Protein AF-G8GID2-F1 (afdb_monomer_lite)

Secondary structure (DSSP, 8-state):
-B---SS-EEEEEE-TTSSEEEEEETTSEEEEEE--SS-S---------------TT-PBPPSEEEE--SS-EEEEEESSSSEEEEEETTSEEEEEETTTTEEEEEEE-SS--SEEEE-TTT--EEEE-SSSEEEEE-TT--SS--EEEEEE--SS-EEEEEE-SS-TTEEEEEETTS-EEEEETT-TTS-SEEE---SS----------

Radius of gyration: 18.61 Å; chains: 1; bounding box: 48×51×48 Å

Foldseek 3Di:
DADDDPADWQEKEAAPVNQKIWTWGQSQKIFMFGSDPDPPDDDDDDDDDDPDDDDPPDHTYTPAIAHDGPGTWQEKYDLHPFWIWTFFQSQKIFIDGNVVSYTPDIDHHPGGFNYKEAANPPGKIWTFGQDQKIFIARRPDPPNCRTPDIAHDGPGGWREKYDANPDNQWIWTWFQSQWIFIDGNVDRDGGPDIDHDGPGGDNYDYHDDD

Organism: Aedes albopictus (NCBI:txid7160)

pLDDT: mean 84.37, std 16.24, range [30.69, 96.06]

InterPro domains:
  IPR001680 WD40 repeat [PF00400] (2-34)
  IPR001680 WD40 repeat [PF00400] (61-97)
  IPR001680 WD40 repeat [PF00400] (107-138)
  IPR001680 WD40 repeat [PF00400] (149-184)
  IPR001680 WD40 repeat [PS50082] (2-34)
  IPR001680 WD40 repeat [PS50082] (66-98)
  IPR001680 WD40 repeat [PS50082] (151-187)
  IPR001680 WD40 repeat [SM00320] (1-34)
  IPR001680 WD40 repeat [SM00320] (59-97)
  IPR001680 WD40 repeat [SM00320] (100-138)
  IPR001680 WD40 repeat [SM00320] (144-184)
  IPR015943 WD40/YVTN repeat-like-containing domain superfamily [G3DSA:2.130.10.10] (1-210)
  IPR019775 WD40 repeat, conserved site [PS00678] (84-98)
  IPR020472 PAC1/LIS1-like, WD-40 repeat [PR00320] (21-35)
  IPR020472 PAC1/LIS1-like, WD-40 repeat [PR00320] (84-98)
  IPR020472 PAC1/LIS1-like, WD-40 repeat [PR00320] (171-185)
  IPR036322 WD40-repeat-containing domain superfamily [SSF50978] (2-209)

Structure (mmCIF, N/CA/C/O backbone):
data_AF-G8GID2-F1
#
_entry.id   AF-G8GID2-F1
#
loop_
_atom_site.group_PDB
_atom_site.id
_atom_site.type_symbol
_atom_site.label_atom_id
_atom_site.label_alt_id
_atom_site.label_comp_id
_atom_site.label_asym_id
_atom_site.label_entity_id
_atom_site.label_seq_id
_atom_site.pdbx_PDB_ins_code
_atom_site.Cartn_x
_atom_site.Cartn_y
_atom_site.Cartn_z
_atom_site.occupancy
_atom_site.B_iso_or_equiv
_atom_site.auth_seq_id
_atom_site.auth_comp_id
_atom_site.auth_asym_id
_atom_site.auth_atom_id
_atom_site.pdbx_PDB_model_num
ATOM 1 N N . VAL A 1 1 ? -22.454 -13.512 3.428 1.00 62.28 1 VAL A N 1
ATOM 2 C CA . VAL A 1 1 ? -22.208 -12.214 2.746 1.00 62.28 1 VAL A CA 1
ATOM 3 C C . VAL A 1 1 ? -21.792 -11.200 3.798 1.00 62.28 1 VAL A C 1
ATOM 5 O O . VAL A 1 1 ? -22.500 -11.095 4.793 1.00 62.28 1 VAL A O 1
ATOM 8 N N . CYS A 1 2 ? -20.660 -10.513 3.637 1.00 73.31 2 CYS A N 1
ATOM 9 C CA . CYS A 1 2 ? -20.296 -9.395 4.514 1.00 73.31 2 CYS A CA 1
ATOM 10 C C . CYS A 1 2 ? -21.131 -8.183 4.094 1.00 73.31 2 CYS A C 1
ATOM 12 O O . CYS A 1 2 ? -20.949 -7.675 2.990 1.00 73.31 2 CYS A O 1
ATOM 14 N N . LYS A 1 3 ? -22.098 -7.777 4.920 1.00 77.62 3 LYS A N 1
ATOM 15 C CA . LYS A 1 3 ? -22.930 -6.596 4.653 1.00 77.62 3 LYS A CA 1
ATOM 16 C C . LYS A 1 3 ? -22.540 -5.518 5.653 1.00 77.62 3 LYS A C 1
ATOM 18 O O . LYS A 1 3 ? -22.515 -5.775 6.852 1.00 77.62 3 LYS A O 1
ATOM 23 N N . GLY A 1 4 ? -22.217 -4.326 5.162 1.00 80.44 4 GLY A N 1
ATOM 24 C CA . GLY A 1 4 ? -21.879 -3.214 6.048 1.00 80.44 4 GLY A CA 1
ATOM 25 C C . GLY A 1 4 ? -21.246 -2.005 5.377 1.00 80.44 4 GLY A C 1
ATOM 26 O O . GLY A 1 4 ? -21.268 -0.945 5.990 1.00 80.44 4 GLY A O 1
ATOM 27 N N . HIS A 1 5 ? -20.689 -2.139 4.171 1.00 87.50 5 HIS A N 1
ATOM 28 C CA . HIS A 1 5 ? -20.304 -0.980 3.366 1.00 87.50 5 HIS A CA 1
ATOM 29 C C . HIS A 1 5 ? -21.520 -0.384 2.658 1.00 87.50 5 HIS A C 1
ATOM 31 O O . HIS A 1 5 ? -22.385 -1.123 2.185 1.00 87.50 5 HIS A O 1
ATOM 37 N N . GLU A 1 6 ? -21.572 0.943 2.594 1.00 86.38 6 GLU A N 1
ATOM 38 C CA . GLU A 1 6 ? -22.658 1.688 1.937 1.00 86.38 6 GLU A CA 1
ATOM 39 C C . GLU A 1 6 ? -22.422 1.844 0.428 1.00 86.38 6 GLU A C 1
ATOM 41 O O . GLU A 1 6 ? -23.345 2.132 -0.333 1.00 86.38 6 GLU A O 1
ATOM 46 N N . ARG A 1 7 ? -21.176 1.637 -0.010 1.00 90.75 7 ARG A N 1
ATOM 47 C CA . ARG A 1 7 ? -20.731 1.723 -1.406 1.00 90.75 7 ARG A CA 1
ATOM 48 C C . ARG A 1 7 ? -19.893 0.501 -1.799 1.00 90.75 7 ARG A C 1
ATOM 50 O O . ARG A 1 7 ? -19.763 -0.453 -1.033 1.00 90.75 7 ARG A O 1
ATOM 57 N N . GLY A 1 8 ? -19.371 0.515 -3.027 1.00 88.50 8 GLY A N 1
ATOM 58 C CA . GLY A 1 8 ? -18.517 -0.545 -3.559 1.00 88.50 8 GLY A CA 1
ATOM 59 C C . GLY A 1 8 ? -17.235 -0.728 -2.744 1.00 88.50 8 GLY A C 1
ATOM 60 O O . GLY A 1 8 ? -16.581 0.246 -2.371 1.00 88.50 8 GLY A O 1
ATOM 61 N N . VAL A 1 9 ? -16.886 -1.989 -2.493 1.00 92.38 9 VAL A N 1
ATOM 62 C CA . VAL A 1 9 ? -15.620 -2.390 -1.870 1.00 92.38 9 VAL A CA 1
ATOM 63 C C . VAL A 1 9 ? -14.550 -2.438 -2.951 1.00 92.38 9 VAL A C 1
ATOM 65 O O . VAL A 1 9 ? -14.721 -3.163 -3.928 1.00 92.38 9 VAL A O 1
ATOM 68 N N . ASP A 1 10 ? -13.475 -1.677 -2.767 1.00 92.19 10 ASP A N 1
ATOM 69 C CA . ASP A 1 10 ? -12.420 -1.509 -3.776 1.00 92.19 10 ASP A CA 1
ATOM 70 C C . ASP A 1 10 ? -11.211 -2.402 -3.479 1.00 92.19 10 ASP A C 1
ATOM 72 O O . ASP A 1 10 ? -10.611 -2.986 -4.377 1.00 92.19 10 ASP A O 1
ATOM 76 N N . CYS A 1 11 ? -10.885 -2.571 -2.195 1.00 92.19 11 CYS A N 1
ATOM 77 C CA . CYS A 1 11 ? -9.712 -3.320 -1.766 1.00 92.19 11 CYS A CA 1
ATOM 78 C C . CYS A 1 11 ? -10.004 -4.225 -0.565 1.00 92.19 11 CYS A C 1
ATOM 80 O O . CYS A 1 11 ? -10.884 -3.968 0.264 1.00 92.19 11 CYS A O 1
ATOM 82 N N . ILE A 1 12 ? -9.248 -5.318 -0.478 1.00 94.38 12 ILE A N 1
ATOM 83 C CA . ILE A 1 12 ? -9.393 -6.340 0.554 1.00 94.38 12 ILE A CA 1
ATOM 84 C C . ILE A 1 12 ? -8.032 -6.928 0.909 1.00 94.38 12 ILE A C 1
ATOM 86 O O . ILE A 1 12 ? -7.212 -7.187 0.033 1.00 94.38 12 ILE A O 1
ATOM 90 N N . ALA A 1 13 ? -7.802 -7.183 2.193 1.00 93.06 13 ALA A N 1
ATOM 91 C CA . ALA A 1 13 ? -6.608 -7.873 2.654 1.00 93.06 13 ALA A CA 1
ATOM 92 C C . ALA A 1 13 ? -6.939 -8.833 3.790 1.00 93.06 13 ALA A C 1
ATOM 94 O O . ALA A 1 13 ? -7.657 -8.490 4.730 1.00 93.06 13 ALA A O 1
ATOM 95 N N . ALA A 1 14 ? -6.379 -10.036 3.727 1.00 91.19 14 ALA A N 1
ATOM 96 C CA . ALA A 1 14 ? -6.427 -10.995 4.819 1.00 91.19 14 ALA A CA 1
ATOM 97 C C . ALA A 1 14 ? -5.168 -10.873 5.675 1.00 91.19 14 ALA A C 1
ATOM 99 O O . ALA A 1 14 ? -4.072 -10.638 5.163 1.00 91.19 14 ALA A O 1
ATOM 100 N N . ASN A 1 15 ? -5.333 -11.055 6.978 1.00 90.06 15 ASN A N 1
ATOM 101 C CA . ASN A 1 15 ? -4.212 -11.104 7.893 1.00 90.06 15 ASN A CA 1
ATOM 102 C C . ASN A 1 15 ? -3.413 -12.418 7.718 1.00 90.06 15 ASN A C 1
ATOM 104 O O . ASN A 1 15 ? -3.953 -13.427 7.256 1.00 90.06 15 ASN A O 1
ATOM 108 N N . ARG A 1 16 ? -2.142 -12.444 8.135 1.00 84.38 16 ARG A N 1
ATOM 109 C CA . ARG A 1 16 ? -1.241 -13.602 8.077 1.00 84.38 16 ARG A CA 1
ATOM 110 C C . ARG A 1 16 ? -1.796 -14.821 8.812 1.00 84.38 16 ARG A C 1
ATOM 112 O O . ARG A 1 16 ? -1.691 -15.929 8.289 1.00 84.38 16 ARG A O 1
ATOM 119 N N . SER A 1 17 ? -2.417 -14.629 9.978 1.00 85.25 17 SER A N 1
ATOM 120 C CA . SER A 1 17 ? -3.084 -15.712 10.716 1.00 85.25 17 SER A CA 1
ATOM 121 C C . SER A 1 17 ? -4.400 -16.169 10.076 1.00 85.25 17 SER A C 1
ATOM 123 O O . SER A 1 17 ? -4.966 -17.172 10.498 1.00 85.25 17 SER A O 1
ATOM 125 N N . LYS A 1 18 ? -4.880 -15.475 9.033 1.00 85.56 18 LYS A N 1
ATOM 126 C CA . LYS A 1 18 ? -6.129 -15.756 8.305 1.00 85.56 18 LYS A CA 1
ATOM 127 C C . LYS A 1 18 ? -7.375 -15.795 9.188 1.00 85.56 18 LYS A C 1
ATOM 129 O O . LYS A 1 18 ? -8.374 -16.355 8.754 1.00 85.56 18 LYS A O 1
ATOM 134 N N . THR A 1 19 ? -7.323 -15.190 10.373 1.00 86.81 19 THR A N 1
ATOM 135 C CA . THR A 1 19 ? -8.436 -15.046 11.336 1.00 86.81 19 THR A CA 1
ATOM 136 C C . THR A 1 19 ? -9.247 -13.767 11.109 1.00 86.81 19 THR A C 1
ATOM 138 O O . THR A 1 19 ? -10.391 -13.637 11.544 1.00 86.81 19 THR A O 1
ATOM 141 N N . ARG A 1 20 ? -8.649 -12.793 10.415 1.00 90.44 20 ARG A N 1
ATOM 142 C CA . ARG A 1 20 ? -9.239 -11.482 10.157 1.00 90.44 20 ARG A CA 1
ATOM 143 C C . ARG A 1 20 ? -9.001 -11.044 8.728 1.00 90.44 20 ARG A C 1
ATOM 145 O O . ARG A 1 20 ? -8.011 -11.408 8.090 1.00 90.44 20 ARG A O 1
ATOM 152 N N . MET A 1 21 ? -9.922 -10.228 8.249 1.00 92.94 21 MET A N 1
ATOM 153 C CA . MET A 1 21 ? -9.872 -9.605 6.938 1.00 92.94 21 MET A CA 1
ATOM 154 C C . MET A 1 21 ? -10.248 -8.138 7.074 1.00 92.94 21 MET A C 1
ATOM 156 O O . MET A 1 21 ? -11.102 -7.799 7.884 1.00 92.94 21 MET A O 1
ATOM 160 N N . ALA A 1 22 ? -9.622 -7.276 6.290 1.00 93.56 22 ALA A N 1
ATOM 161 C CA . ALA A 1 22 ? -9.909 -5.856 6.226 1.00 93.56 22 ALA A CA 1
ATOM 162 C C . ALA A 1 22 ? -10.392 -5.502 4.821 1.00 93.56 22 ALA A C 1
ATOM 164 O O . ALA A 1 22 ? -9.889 -6.052 3.841 1.00 93.56 22 ALA A O 1
ATOM 165 N N . THR A 1 23 ? -11.363 -4.602 4.728 1.00 94.56 23 THR A N 1
ATOM 166 C CA . THR A 1 23 ? -11.900 -4.092 3.465 1.00 94.56 23 THR A CA 1
ATOM 167 C C . THR A 1 23 ? -11.907 -2.573 3.477 1.00 94.56 23 THR A C 1
ATOM 169 O O . THR A 1 23 ? -12.320 -1.957 4.463 1.00 94.56 23 THR A O 1
ATOM 172 N N . GLY A 1 24 ? -11.461 -1.986 2.372 1.00 94.19 24 GLY A N 1
ATOM 173 C CA . GLY A 1 24 ? -11.591 -0.565 2.082 1.00 94.19 24 GLY A CA 1
ATOM 174 C C . GLY A 1 24 ? -12.643 -0.338 1.002 1.00 94.19 24 GLY A C 1
ATOM 175 O O . GLY A 1 24 ? -12.836 -1.166 0.108 1.00 94.19 24 GLY A O 1
ATOM 176 N N . SER A 1 25 ? -13.367 0.768 1.113 1.00 93.94 25 SER A N 1
ATOM 177 C CA . SER A 1 25 ? -14.532 1.046 0.280 1.00 93.94 25 SER A CA 1
ATOM 178 C C . SER A 1 25 ? -14.592 2.508 -0.142 1.00 93.94 25 SER A C 1
ATOM 180 O O . SER A 1 25 ? -13.935 3.393 0.416 1.00 93.94 25 SER A O 1
ATOM 182 N N . TRP A 1 26 ? -15.436 2.754 -1.139 1.00 92.50 26 TRP A N 1
ATOM 183 C CA . TRP A 1 26 ? -15.821 4.078 -1.613 1.00 92.50 26 TRP A CA 1
ATOM 184 C C . TRP A 1 26 ? -16.631 4.894 -0.600 1.00 92.50 26 TRP A C 1
ATOM 186 O O . TRP A 1 26 ? -16.855 6.081 -0.819 1.00 92.50 26 TRP A O 1
ATOM 196 N N . ASP A 1 27 ? -17.080 4.275 0.492 1.00 91.31 27 ASP A N 1
ATOM 197 C CA . ASP A 1 27 ? -17.721 4.954 1.625 1.00 91.31 27 ASP A CA 1
ATOM 198 C C . ASP A 1 27 ? -16.720 5.559 2.625 1.00 91.31 27 ASP A C 1
ATOM 200 O O . ASP A 1 27 ? -17.140 6.001 3.687 1.00 91.31 27 ASP A O 1
ATOM 204 N N . THR A 1 28 ? -15.423 5.565 2.286 1.00 92.81 28 THR A N 1
ATOM 205 C CA . THR A 1 28 ? -14.295 6.062 3.103 1.00 92.81 28 THR A CA 1
ATOM 206 C C . THR A 1 28 ? -14.032 5.274 4.390 1.00 92.81 28 THR A C 1
ATOM 208 O O . THR A 1 28 ? -13.152 5.631 5.182 1.00 92.81 28 THR A O 1
ATOM 211 N N . MET A 1 29 ? -14.742 4.159 4.586 1.00 93.19 29 MET A N 1
ATOM 212 C CA . MET A 1 29 ? -14.628 3.328 5.775 1.00 93.19 29 MET A CA 1
ATOM 213 C C . MET A 1 29 ? -13.652 2.182 5.552 1.00 93.19 29 MET A C 1
ATOM 215 O O . MET A 1 29 ? -13.680 1.487 4.533 1.00 93.19 29 MET A O 1
ATOM 219 N N . LEU A 1 30 ? -12.848 1.922 6.577 1.00 93.50 30 LEU A N 1
ATOM 220 C CA . LEU A 1 30 ? -12.103 0.683 6.729 1.00 93.50 30 LEU A CA 1
ATOM 221 C C . LEU A 1 30 ? -12.901 -0.236 7.656 1.00 93.50 30 LEU A C 1
ATOM 223 O O . LEU A 1 30 ? -13.201 0.127 8.794 1.00 93.50 30 LEU A O 1
ATOM 227 N N . LYS A 1 31 ? -13.258 -1.432 7.191 1.00 93.38 31 LYS A N 1
ATOM 228 C CA . LYS A 1 31 ? -13.981 -2.419 8.005 1.00 93.38 31 LYS A CA 1
ATOM 229 C C . LYS A 1 31 ? -13.147 -3.668 8.203 1.00 93.38 31 LYS A C 1
ATOM 231 O O . LYS A 1 31 ? -12.559 -4.181 7.255 1.00 93.38 31 LYS A O 1
ATOM 236 N N . VAL A 1 32 ? -13.119 -4.167 9.434 1.00 92.19 32 VAL A N 1
ATOM 237 C CA . VAL A 1 32 ? -12.439 -5.412 9.800 1.00 92.19 32 VAL A CA 1
ATOM 238 C C . VAL A 1 32 ? -13.476 -6.471 10.130 1.00 92.19 32 VAL A C 1
ATOM 240 O O . VAL A 1 32 ? -14.431 -6.217 10.859 1.00 92.19 32 VAL A O 1
ATOM 243 N N . TRP A 1 33 ? -13.275 -7.670 9.604 1.00 90.94 33 TRP A N 1
ATOM 244 C CA . TRP A 1 33 ? -14.194 -8.798 9.668 1.00 90.94 33 TRP A CA 1
ATOM 245 C C . TRP A 1 33 ? -13.483 -10.004 10.264 1.00 90.94 33 TRP A C 1
ATOM 247 O O . TRP A 1 33 ? -12.286 -10.197 10.033 1.00 90.94 33 TRP A O 1
ATOM 257 N N . SER A 1 34 ? -14.239 -10.850 10.962 1.00 87.88 34 SER A N 1
ATOM 258 C CA . SER A 1 34 ? -13.768 -12.188 11.311 1.00 87.88 34 SER A CA 1
ATOM 259 C C . SER A 1 34 ? -13.873 -13.075 10.077 1.00 87.88 34 SER A C 1
ATOM 261 O O . SER A 1 34 ? -14.885 -13.062 9.362 1.00 87.88 34 SER A O 1
ATOM 263 N N . THR A 1 35 ? -12.825 -13.837 9.801 1.00 82.12 35 THR A N 1
ATOM 264 C CA . THR A 1 35 ? -12.872 -14.884 8.773 1.00 82.12 35 THR A CA 1
ATOM 265 C C . THR A 1 35 ? -13.414 -16.191 9.339 1.00 82.12 35 THR A C 1
ATOM 267 O O . THR A 1 35 ? -13.897 -17.013 8.553 1.00 82.12 35 THR A O 1
ATOM 270 N N . ASP A 1 36 ? -13.402 -16.351 10.668 1.00 75.56 36 ASP A N 1
ATOM 271 C CA . ASP A 1 36 ? -13.945 -17.521 11.339 1.00 75.56 36 ASP A CA 1
ATOM 272 C C . ASP A 1 36 ? -15.430 -17.659 11.017 1.00 75.56 36 ASP A C 1
ATOM 274 O O . ASP A 1 36 ? -16.242 -16.742 11.155 1.00 75.56 36 ASP A O 1
ATOM 278 N N . VAL A 1 37 ? -15.788 -18.846 10.544 1.00 61.09 37 VAL A N 1
ATOM 279 C CA . VAL A 1 37 ? -17.168 -19.183 10.183 1.00 61.09 37 VAL A CA 1
ATOM 280 C C . VAL A 1 37 ? -17.985 -19.560 11.435 1.00 61.09 37 VAL A C 1
ATOM 282 O O . VAL A 1 37 ? -19.200 -19.713 11.349 1.00 61.09 37 VAL A O 1
ATOM 285 N N . HIS A 1 38 ? -17.340 -19.660 12.607 1.00 51.97 38 HIS A N 1
ATOM 286 C CA . HIS A 1 38 ? -17.913 -20.196 13.848 1.00 51.97 38 HIS A CA 1
ATOM 287 C C . HIS A 1 38 ? -17.602 -19.369 15.102 1.00 51.97 38 HIS A C 1
ATOM 289 O O . HIS A 1 38 ? -17.215 -19.913 16.131 1.00 51.97 38 HIS A O 1
ATOM 295 N N . SER A 1 39 ? -17.804 -18.056 15.060 1.00 44.81 39 SER A N 1
ATOM 296 C CA . SER A 1 39 ? -17.787 -17.263 16.293 1.00 44.81 39 SER A CA 1
ATOM 297 C C . SER A 1 39 ? -18.926 -16.251 16.331 1.00 44.81 39 SER A C 1
ATOM 299 O O . SER A 1 39 ? -18.692 -15.053 16.410 1.00 44.81 39 SER A O 1
ATOM 301 N N . ASP A 1 40 ? -20.155 -16.755 16.287 1.00 41.31 40 ASP A N 1
ATOM 302 C CA . ASP A 1 40 ? -21.227 -16.181 17.098 1.00 41.31 40 ASP A CA 1
ATOM 303 C C . ASP A 1 40 ? -21.679 -17.305 18.027 1.00 41.31 40 ASP A C 1
ATOM 305 O O . ASP A 1 40 ? -21.999 -18.396 17.556 1.00 41.31 40 ASP A O 1
ATOM 309 N N . GLY A 1 41 ? -21.576 -17.058 19.332 1.00 45.62 41 GLY A N 1
ATOM 310 C CA . GLY A 1 41 ? -21.549 -18.077 20.373 1.00 45.62 41 GLY A CA 1
ATOM 311 C C . GLY A 1 41 ? -22.673 -19.106 20.308 1.00 45.62 41 GLY A C 1
ATOM 312 O O . GLY A 1 41 ? -23.846 -18.755 20.325 1.00 45.62 41 GLY A O 1
ATOM 313 N N . ASP A 1 42 ? -22.285 -20.376 20.338 1.00 34.12 42 ASP A N 1
ATOM 314 C CA . ASP A 1 42 ? -22.853 -21.313 21.296 1.00 34.12 42 ASP A CA 1
ATOM 315 C C . ASP A 1 42 ? -21.837 -22.428 21.569 1.00 34.12 42 ASP A C 1
ATOM 317 O O . ASP A 1 42 ? -21.170 -22.945 20.670 1.00 34.12 42 ASP A O 1
ATOM 321 N N . SER A 1 43 ? -21.667 -22.754 22.840 1.00 41.62 43 SER A N 1
ATOM 322 C CA . SER A 1 43 ? -20.822 -23.844 23.308 1.00 41.62 43 SER A CA 1
ATOM 323 C C . SER A 1 43 ? -21.436 -25.187 22.923 1.00 41.62 43 SER A C 1
ATOM 325 O O . SER A 1 43 ? -22.459 -25.544 23.498 1.00 41.62 43 SER A O 1
ATOM 327 N N . GLN A 1 44 ? -20.797 -25.968 22.040 1.00 34.78 44 GLN A N 1
ATOM 328 C CA . GLN A 1 44 ? -20.913 -27.435 22.037 1.00 34.78 44 GLN A CA 1
ATOM 329 C C . GLN A 1 44 ? -19.825 -28.148 21.204 1.00 34.78 44 GLN A C 1
ATOM 331 O O . GLN A 1 44 ? -19.285 -27.623 20.237 1.00 34.78 44 GLN A O 1
ATOM 336 N N . GLN A 1 45 ? -19.481 -29.345 21.684 1.00 32.38 45 GLN A N 1
ATOM 337 C CA . GLN A 1 45 ? -18.365 -30.244 21.350 1.00 32.38 45 GLN A CA 1
ATOM 338 C C . GLN A 1 45 ? -18.360 -30.834 19.912 1.00 32.38 45 GLN A C 1
ATOM 340 O O . GLN A 1 45 ? -19.326 -30.666 19.171 1.00 32.38 45 GLN A O 1
ATOM 345 N N . PRO A 1 46 ? -17.269 -31.518 19.483 1.00 41.53 46 PRO A N 1
ATOM 346 C CA . PRO A 1 46 ? -16.909 -31.647 18.073 1.00 41.53 46 PRO A CA 1
ATOM 347 C C . PRO A 1 46 ? -17.594 -32.836 17.387 1.00 41.53 46 PRO A C 1
ATOM 349 O O . PRO A 1 46 ? -17.646 -33.934 17.938 1.00 41.53 46 PRO A O 1
ATOM 352 N N . SER A 1 47 ? -18.026 -32.662 16.132 1.00 30.69 47 SER A N 1
ATOM 353 C CA . SER A 1 47 ? -18.347 -33.798 15.260 1.00 30.69 47 SER A CA 1
ATOM 354 C C . SER A 1 47 ? -17.887 -33.599 13.809 1.00 30.69 47 SER A C 1
ATOM 356 O O . SER A 1 47 ? -18.144 -32.601 13.145 1.00 30.69 47 SER A O 1
ATOM 358 N N . THR A 1 48 ? -17.112 -34.597 13.391 1.00 34.44 48 THR A N 1
ATOM 359 C CA . THR A 1 48 ? -16.718 -35.090 12.064 1.00 34.44 48 THR A CA 1
ATOM 360 C C . THR A 1 48 ? -17.160 -34.349 10.791 1.00 34.44 48 THR A C 1
ATOM 362 O O . THR A 1 48 ? -18.337 -34.271 10.451 1.00 34.44 48 THR A O 1
ATOM 365 N N . SER A 1 49 ? -16.136 -33.983 10.012 1.00 48.06 49 SER A N 1
ATOM 366 C CA . SER A 1 49 ? -16.074 -33.786 8.555 1.00 48.06 49 SER A CA 1
ATOM 367 C C . SER A 1 49 ? -17.336 -34.094 7.730 1.00 48.06 49 SER A C 1
ATOM 369 O O . SER A 1 49 ? -17.599 -35.249 7.396 1.00 48.06 49 SER A O 1
ATOM 371 N N . LYS A 1 50 ? -18.000 -33.039 7.248 1.00 39.19 50 LYS A N 1
ATOM 372 C CA . LYS A 1 50 ? -18.664 -32.961 5.933 1.00 39.19 50 LYS A CA 1
ATOM 373 C C . LYS A 1 50 ? -18.706 -31.489 5.519 1.00 39.19 50 LYS A C 1
ATOM 375 O O . LYS A 1 50 ? -19.038 -30.633 6.329 1.00 39.19 50 LYS A O 1
ATOM 380 N N . ARG A 1 51 ? -18.321 -31.190 4.273 1.00 47.91 51 ARG A N 1
ATOM 381 C CA . ARG A 1 51 ? -18.283 -29.834 3.695 1.00 47.91 51 ARG A CA 1
ATOM 382 C C . ARG A 1 51 ? -19.693 -29.233 3.773 1.00 47.91 51 ARG A C 1
ATOM 384 O O . ARG A 1 51 ? -20.565 -29.601 2.990 1.00 47.91 51 ARG A O 1
ATOM 391 N N . GLN A 1 52 ? -19.918 -28.390 4.777 1.00 39.97 52 GLN A N 1
ATOM 392 C CA . GLN A 1 52 ? -21.231 -27.862 5.124 1.00 39.97 52 GLN A CA 1
ATOM 393 C C . GLN A 1 52 ? -21.587 -26.731 4.155 1.00 39.97 52 GLN A C 1
ATOM 395 O O . GLN A 1 52 ? -20.801 -25.813 3.917 1.00 39.97 52 GLN A O 1
ATOM 400 N N . LYS A 1 53 ? -22.754 -26.861 3.525 1.00 39.25 53 LYS A N 1
ATOM 401 C CA . LYS A 1 53 ? -23.336 -25.880 2.607 1.00 39.25 53 LYS A CA 1
ATOM 402 C C . LYS A 1 53 ? -23.509 -24.565 3.383 1.00 39.25 53 LYS A C 1
ATOM 404 O O . LYS A 1 53 ? -24.116 -24.574 4.445 1.00 39.25 53 LYS A O 1
ATOM 409 N N . LEU A 1 54 ? -22.923 -23.472 2.890 1.00 47.34 54 LEU A N 1
ATOM 410 C CA . LEU A 1 54 ? -23.038 -22.146 3.506 1.00 47.34 54 LEU A CA 1
ATOM 411 C C . LEU A 1 54 ? -24.494 -21.676 3.403 1.00 47.34 54 LEU A C 1
ATOM 413 O O . LEU A 1 54 ? -24.952 -21.371 2.301 1.00 47.34 54 LEU A O 1
ATOM 417 N N . ASP A 1 55 ? -25.206 -21.619 4.528 1.00 41.84 55 ASP A N 1
ATOM 418 C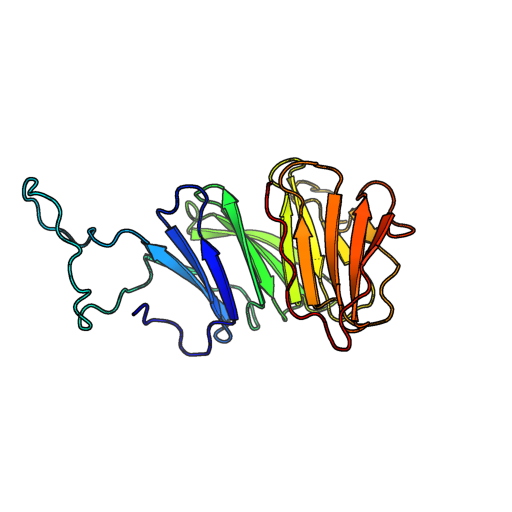 CA . ASP A 1 55 ? -26.540 -21.022 4.579 1.00 41.84 55 ASP A CA 1
ATOM 419 C C . ASP A 1 55 ? -26.458 -19.515 4.251 1.00 41.84 55 ASP A C 1
ATOM 421 O O . ASP A 1 55 ? -25.650 -18.790 4.844 1.00 41.84 55 ASP A O 1
ATOM 425 N N . PRO A 1 56 ? -27.265 -19.008 3.301 1.00 49.56 56 PRO A N 1
ATOM 426 C CA . PRO A 1 56 ? -27.183 -17.627 2.824 1.00 49.56 56 PRO A CA 1
ATOM 427 C C . PRO A 1 56 ? -27.736 -16.558 3.790 1.00 49.56 56 PRO A C 1
ATOM 429 O O . PRO A 1 56 ? -27.648 -15.372 3.468 1.00 49.56 56 PRO A O 1
ATOM 432 N N . GLU A 1 57 ? -28.267 -16.920 4.964 1.00 49.56 57 GLU A N 1
ATOM 433 C CA . GLU A 1 57 ? -29.056 -15.991 5.794 1.00 49.56 57 GLU A CA 1
ATOM 434 C C . GLU A 1 57 ? -28.305 -15.233 6.901 1.00 49.56 57 GLU A C 1
ATOM 436 O O . GLU A 1 57 ? -28.769 -14.172 7.318 1.00 49.56 57 GLU A O 1
ATOM 441 N N . LYS A 1 58 ? -27.115 -15.659 7.343 1.00 59.50 58 LYS A N 1
ATOM 442 C CA . LYS A 1 58 ? -26.326 -14.858 8.301 1.00 59.50 58 LYS A CA 1
ATOM 443 C C . LYS A 1 58 ? -25.397 -13.893 7.565 1.00 59.50 58 LYS A C 1
ATOM 445 O O . LYS A 1 58 ? -24.292 -14.239 7.133 1.00 59.50 58 LYS A O 1
ATOM 450 N N . ALA A 1 59 ? -25.862 -12.658 7.384 1.00 64.62 59 ALA A N 1
ATOM 451 C CA . ALA A 1 59 ? -25.000 -11.563 6.960 1.00 64.62 59 ALA A CA 1
ATOM 452 C C . ALA A 1 59 ? -23.953 -11.296 8.054 1.00 64.62 59 ALA A C 1
ATOM 454 O O . ALA A 1 59 ? -24.308 -11.069 9.206 1.00 64.62 59 ALA A O 1
ATOM 455 N N . ARG A 1 60 ? -22.665 -11.346 7.698 1.00 74.94 60 ARG A N 1
ATOM 456 C CA . ARG A 1 60 ? -21.579 -11.040 8.637 1.00 74.94 60 ARG A CA 1
ATOM 457 C C . ARG A 1 60 ? -21.505 -9.532 8.818 1.00 74.94 60 ARG A C 1
ATOM 459 O O . ARG A 1 60 ? -21.462 -8.813 7.815 1.00 74.94 60 ARG A O 1
ATOM 466 N N . THR A 1 61 ? -21.477 -9.088 10.067 1.00 78.62 61 THR A N 1
ATOM 467 C CA . THR A 1 61 ? -21.238 -7.698 10.459 1.00 78.62 61 THR A CA 1
ATOM 468 C C . THR A 1 61 ? -19.740 -7.468 10.693 1.00 78.62 61 THR A C 1
ATOM 470 O O . THR A 1 61 ? -18.999 -8.416 10.972 1.00 78.62 61 THR A O 1
ATOM 473 N N . PRO A 1 62 ? -19.246 -6.232 10.517 1.00 85.56 62 PRO A N 1
ATOM 474 C CA . PRO A 1 62 ? -17.851 -5.919 10.797 1.00 85.56 62 PRO A CA 1
ATOM 475 C C . PRO A 1 62 ? -17.593 -5.953 12.310 1.00 85.56 62 PRO A C 1
ATOM 477 O O . PRO A 1 62 ? -18.406 -5.459 13.086 1.00 85.56 62 PRO A O 1
ATOM 480 N N . ILE A 1 63 ? -16.440 -6.489 12.720 1.00 87.75 63 ILE A N 1
ATOM 481 C CA . ILE A 1 63 ? -15.954 -6.423 14.108 1.00 87.75 63 ILE A CA 1
ATOM 482 C C . ILE A 1 63 ? -15.629 -4.970 14.464 1.00 87.75 63 ILE A C 1
ATOM 484 O O . ILE A 1 63 ? -15.922 -4.504 15.560 1.00 87.75 63 ILE A O 1
ATOM 488 N N . LEU A 1 64 ? -15.004 -4.259 13.523 1.00 88.69 64 LEU A N 1
ATOM 489 C CA . LEU A 1 64 ? -14.570 -2.883 13.706 1.00 88.69 64 LEU A CA 1
ATOM 490 C C . LEU A 1 64 ? -14.853 -2.082 12.440 1.00 88.69 64 LEU A C 1
ATOM 492 O O . LEU A 1 64 ? -14.606 -2.556 11.330 1.00 88.69 64 LEU A O 1
ATOM 496 N N . THR A 1 65 ? -15.362 -0.865 12.613 1.00 91.50 65 THR A N 1
ATOM 497 C CA . THR A 1 65 ? -15.457 0.138 11.549 1.00 91.50 65 THR A CA 1
ATOM 498 C C . THR A 1 65 ? -14.583 1.316 11.951 1.00 91.50 65 THR A C 1
ATOM 500 O O . THR A 1 65 ? -14.801 1.924 12.995 1.00 91.50 65 THR A O 1
ATOM 503 N N . LEU A 1 66 ? -13.588 1.609 11.126 1.00 91.88 66 LEU A N 1
ATOM 504 C CA . LEU A 1 66 ? -12.620 2.673 11.317 1.00 91.88 66 LEU A CA 1
ATOM 505 C C . LEU A 1 66 ? -12.900 3.776 10.296 1.00 91.88 66 LEU A C 1
ATOM 507 O O . LEU A 1 66 ? -12.822 3.553 9.087 1.00 91.88 66 LEU A O 1
ATOM 511 N N . ALA A 1 67 ? -13.241 4.957 10.805 1.00 92.06 67 ALA A N 1
ATOM 512 C CA . ALA A 1 67 ? -13.457 6.163 10.018 1.00 92.06 67 ALA A CA 1
ATOM 513 C C . ALA A 1 67 ? -12.257 7.102 10.177 1.00 92.06 67 ALA A C 1
ATOM 515 O O . ALA A 1 67 ? -11.716 7.249 11.274 1.00 92.06 67 ALA A O 1
ATOM 516 N N . GLY A 1 68 ? -11.844 7.757 9.093 1.00 89.69 68 GLY A N 1
ATOM 517 C CA . GLY A 1 68 ? -10.778 8.760 9.165 1.00 89.69 68 GLY A CA 1
ATOM 518 C C . GLY A 1 68 ? -10.180 9.178 7.828 1.00 89.69 68 GLY A C 1
ATOM 519 O O . GLY A 1 68 ? -9.555 10.237 7.768 1.00 89.69 68 GLY A O 1
ATOM 520 N N . HIS A 1 69 ? -10.380 8.397 6.764 1.00 92.75 69 HIS A N 1
ATOM 521 C CA . HIS A 1 69 ? -10.147 8.873 5.403 1.00 92.75 69 HIS A CA 1
ATOM 522 C C . HIS A 1 69 ? -11.271 9.810 4.958 1.00 92.75 69 HIS A C 1
ATOM 524 O O . HIS A 1 69 ? -12.427 9.654 5.359 1.00 92.75 69 HIS A O 1
ATOM 530 N N . ARG A 1 70 ? -10.916 10.807 4.143 1.00 93.31 70 ARG A N 1
ATOM 531 C CA . ARG A 1 70 ? -11.874 11.787 3.599 1.00 93.31 70 ARG A CA 1
ATOM 532 C C . ARG A 1 70 ? -12.450 11.366 2.251 1.00 93.31 70 ARG A C 1
ATOM 534 O O . ARG A 1 70 ? -13.498 11.865 1.870 1.00 93.31 70 ARG A O 1
ATOM 541 N N . GLU A 1 71 ? -11.777 10.446 1.572 1.00 94.56 71 GLU A N 1
ATOM 542 C CA . GLU A 1 71 ? -12.141 9.917 0.259 1.00 94.56 71 GLU A CA 1
ATOM 543 C C . GLU A 1 71 ? -12.032 8.385 0.254 1.00 94.56 71 GLU A C 1
ATOM 545 O O . GLU A 1 71 ? -11.714 7.762 1.273 1.00 94.56 71 GLU A O 1
ATOM 550 N N . CYS A 1 72 ? -12.318 7.757 -0.890 1.00 93.31 72 CYS A N 1
ATOM 551 C CA . CYS A 1 72 ? -12.303 6.303 -1.026 1.00 93.31 72 CYS A CA 1
ATOM 552 C C . CYS A 1 72 ? -10.947 5.685 -0.649 1.00 93.31 72 CYS A C 1
ATOM 554 O O . CYS A 1 72 ? -9.880 6.275 -0.854 1.00 93.31 72 CYS A O 1
ATOM 556 N N . ILE A 1 73 ? -11.003 4.482 -0.077 1.00 95.69 73 ILE A N 1
ATOM 557 C CA . ILE A 1 73 ? -9.819 3.693 0.269 1.00 95.69 73 ILE A CA 1
ATOM 558 C C . ILE A 1 73 ? -9.501 2.778 -0.909 1.00 95.69 73 ILE A C 1
ATOM 560 O O . ILE A 1 73 ? -10.284 1.885 -1.225 1.00 95.69 73 ILE A O 1
ATOM 564 N N . SER A 1 74 ? -8.351 3.007 -1.532 1.00 94.81 74 SER A N 1
ATOM 565 C CA . SER A 1 74 ? -7.915 2.339 -2.761 1.00 94.81 74 SER A CA 1
ATOM 566 C C . SER A 1 74 ? -7.020 1.128 -2.506 1.00 94.81 74 SER A C 1
ATOM 568 O O . SER A 1 74 ? -7.015 0.185 -3.287 1.00 94.81 74 SER A O 1
ATOM 570 N N . GLY A 1 75 ? -6.301 1.117 -1.383 1.00 94.06 75 GLY A N 1
ATOM 571 C CA . GLY A 1 75 ? -5.410 0.024 -1.010 1.00 94.06 75 GLY A CA 1
ATOM 572 C C . GLY A 1 75 ? -5.490 -0.275 0.479 1.00 94.06 75 GLY A C 1
ATOM 573 O O . GLY A 1 75 ? -5.646 0.630 1.304 1.00 94.06 75 GLY A O 1
ATOM 574 N N . VAL A 1 76 ? -5.373 -1.554 0.828 1.00 96.06 76 VAL A N 1
ATOM 575 C CA . VAL A 1 76 ? -5.314 -2.030 2.212 1.00 96.06 76 VAL A CA 1
ATOM 576 C C . VAL A 1 76 ? -4.328 -3.186 2.312 1.00 96.06 76 VAL A C 1
ATOM 578 O O . VAL A 1 76 ? -4.343 -4.099 1.490 1.00 96.06 76 VAL A O 1
ATOM 581 N N . GLN A 1 77 ? -3.480 -3.176 3.338 1.00 95.06 77 GLN A N 1
ATOM 582 C CA . GLN A 1 77 ? -2.596 -4.295 3.650 1.00 95.06 77 GLN A CA 1
ATOM 583 C C . GLN A 1 77 ? -2.386 -4.424 5.162 1.00 95.06 77 GLN A C 1
ATOM 585 O O . GLN A 1 77 ? -2.286 -3.436 5.883 1.00 95.06 77 GLN A O 1
ATOM 590 N N . TRP A 1 78 ? -2.284 -5.660 5.648 1.00 94.06 78 TRP A N 1
ATOM 591 C CA . TRP A 1 78 ? -1.884 -5.943 7.026 1.00 94.06 78 TRP A CA 1
ATOM 592 C C . TRP A 1 78 ? -0.371 -5.798 7.187 1.00 94.06 78 TRP A C 1
ATOM 594 O O . TRP A 1 78 ? 0.389 -6.344 6.390 1.00 94.06 78 TRP A O 1
ATOM 604 N N . ILE A 1 79 ? 0.059 -5.073 8.219 1.00 92.19 79 ILE A N 1
ATOM 605 C CA . ILE A 1 79 ? 1.461 -4.987 8.655 1.00 92.19 79 ILE A CA 1
ATOM 606 C C . ILE A 1 79 ? 1.770 -6.151 9.604 1.00 92.19 79 ILE A C 1
ATOM 608 O O . ILE A 1 79 ? 2.777 -6.845 9.445 1.00 92.19 79 ILE A O 1
ATOM 612 N N . ASP A 1 80 ? 0.873 -6.373 10.561 1.00 89.62 80 ASP A N 1
ATOM 613 C CA . ASP A 1 80 ? 0.877 -7.456 11.543 1.00 89.62 80 ASP A CA 1
ATOM 614 C C . ASP A 1 80 ? -0.580 -7.830 11.884 1.00 89.62 80 ASP A C 1
ATOM 616 O O . ASP A 1 80 ? -1.496 -7.379 11.203 1.00 89.62 80 ASP A O 1
ATOM 620 N N . ASP A 1 81 ? -0.814 -8.639 12.921 1.00 88.31 81 ASP A N 1
ATOM 621 C CA . ASP A 1 81 ? -2.162 -9.110 13.267 1.00 88.31 81 ASP A CA 1
ATOM 622 C C . ASP A 1 81 ? -3.120 -8.019 13.794 1.00 88.31 81 ASP A C 1
ATOM 624 O O . ASP A 1 81 ? -4.343 -8.200 13.792 1.00 88.31 81 ASP A O 1
ATOM 628 N N . ASN A 1 82 ? -2.573 -6.881 14.223 1.00 89.75 82 ASN A N 1
ATOM 629 C CA . ASN A 1 82 ? -3.291 -5.768 14.838 1.00 89.75 82 ASN A CA 1
ATOM 630 C C . ASN A 1 82 ? -3.070 -4.425 14.128 1.00 89.75 82 ASN A C 1
ATOM 632 O O . ASN A 1 82 ? -3.726 -3.452 14.485 1.00 89.75 82 ASN A O 1
ATOM 636 N N . THR A 1 83 ? -2.193 -4.356 13.130 1.00 93.19 83 THR A N 1
ATOM 637 C CA . THR A 1 83 ? -1.826 -3.117 12.445 1.00 93.19 83 THR A CA 1
ATOM 638 C C . THR A 1 83 ? -2.113 -3.223 10.953 1.00 93.19 83 THR A C 1
ATOM 640 O O . THR A 1 83 ? -1.706 -4.175 10.282 1.00 93.19 83 THR A O 1
ATOM 643 N N . LEU A 1 84 ? -2.771 -2.203 10.410 1.00 94.62 84 LEU A N 1
ATOM 644 C CA . LEU A 1 84 ? -3.132 -2.090 8.998 1.00 94.62 84 LEU A CA 1
ATOM 645 C C . LEU A 1 84 ? -2.506 -0.842 8.387 1.00 94.62 84 LEU A C 1
ATOM 647 O O . LEU A 1 84 ? -2.369 0.176 9.056 1.00 94.62 84 LEU A O 1
ATOM 651 N N . VAL A 1 85 ? -2.196 -0.900 7.098 1.00 95.00 85 VAL A N 1
ATOM 652 C CA . VAL A 1 85 ? -1.925 0.274 6.271 1.00 95.00 85 VAL A CA 1
ATOM 653 C C . VAL A 1 85 ? -3.028 0.413 5.233 1.00 95.00 85 VAL A C 1
ATOM 655 O O . VAL A 1 85 ? -3.445 -0.573 4.625 1.00 95.00 85 VAL A O 1
ATOM 658 N N . THR A 1 86 ? -3.499 1.636 5.034 1.00 95.62 86 THR A N 1
ATOM 659 C CA . THR A 1 86 ? -4.436 1.981 3.967 1.00 95.62 86 THR A CA 1
ATOM 660 C C . THR A 1 86 ? -3.922 3.152 3.160 1.00 95.62 86 THR A C 1
ATOM 662 O O . THR A 1 86 ? -3.265 4.046 3.694 1.00 95.62 86 THR A O 1
ATOM 665 N N . SER A 1 87 ? -4.266 3.168 1.881 1.00 94.94 87 SER A N 1
ATOM 666 C CA . SER A 1 87 ? -4.081 4.309 0.993 1.00 94.94 87 SER A CA 1
ATOM 667 C C . SER A 1 87 ? -5.420 4.816 0.491 1.00 94.94 87 SER A C 1
ATOM 669 O O . SER A 1 87 ? -6.357 4.038 0.301 1.00 94.94 87 SER A O 1
ATOM 671 N N . SER A 1 88 ? -5.508 6.123 0.268 1.00 94.94 88 SER A N 1
ATOM 672 C CA . SER A 1 88 ? -6.743 6.765 -0.161 1.00 94.94 88 SER A CA 1
ATOM 673 C C . SER A 1 88 ? -6.506 7.838 -1.216 1.00 94.94 88 SER A C 1
ATOM 675 O O . SER A 1 88 ? -5.397 8.343 -1.434 1.00 94.94 88 SER A O 1
ATOM 677 N N . TRP A 1 89 ? -7.599 8.198 -1.879 1.00 94.38 89 TRP A N 1
ATOM 678 C CA . TRP A 1 89 ? -7.664 9.323 -2.796 1.00 94.38 89 TRP A CA 1
ATOM 679 C C . TRP A 1 89 ? -7.617 10.681 -2.087 1.00 94.38 89 TRP A C 1
ATOM 681 O O . TRP A 1 89 ? -7.417 11.686 -2.756 1.00 94.38 89 TRP A O 1
ATOM 691 N N . ASP A 1 90 ? -7.685 10.725 -0.752 1.00 93.25 90 ASP A N 1
ATOM 692 C CA . ASP A 1 90 ? -7.528 11.950 0.049 1.00 93.25 90 ASP A CA 1
ATOM 693 C C . ASP A 1 90 ? -6.069 12.419 0.194 1.00 93.25 90 ASP A C 1
ATOM 695 O O . ASP A 1 90 ? -5.772 13.332 0.964 1.00 93.25 90 ASP A O 1
ATOM 699 N N . HIS A 1 91 ? -5.163 11.791 -0.559 1.00 92.38 91 HIS A N 1
ATOM 700 C CA . HIS A 1 91 ? -3.724 12.033 -0.560 1.00 92.38 91 HIS A CA 1
ATOM 701 C C . HIS A 1 91 ? -3.026 11.584 0.728 1.00 92.38 91 HIS A C 1
ATOM 703 O O . HIS A 1 91 ? -1.921 12.046 1.017 1.00 92.38 91 HIS A O 1
ATOM 709 N N . THR A 1 92 ? -3.625 10.672 1.496 1.00 92.69 92 THR A N 1
ATOM 710 C CA . THR A 1 92 ? -3.024 10.147 2.724 1.00 92.69 92 THR A CA 1
ATOM 711 C C . THR A 1 92 ? -2.841 8.634 2.684 1.00 92.69 92 THR A C 1
ATOM 713 O O . THR A 1 92 ? -3.609 7.885 2.072 1.00 92.69 92 THR A O 1
ATOM 716 N N . ILE A 1 93 ? -1.794 8.183 3.370 1.00 94.06 93 ILE A N 1
ATOM 717 C CA . ILE A 1 93 ? -1.605 6.794 3.777 1.00 94.06 93 ILE A CA 1
ATOM 718 C C . ILE A 1 93 ? -1.763 6.772 5.294 1.00 94.06 93 ILE A C 1
ATOM 720 O O . ILE A 1 93 ? -1.062 7.497 6.002 1.00 94.06 93 ILE A O 1
ATOM 724 N N . LYS A 1 94 ? -2.683 5.960 5.809 1.00 93.50 94 LYS A N 1
ATOM 725 C CA . LYS A 1 94 ? -2.936 5.853 7.249 1.00 93.50 94 LYS A CA 1
ATOM 726 C C . LYS A 1 94 ? -2.502 4.489 7.748 1.00 93.50 94 LYS A C 1
ATOM 728 O O . LYS A 1 94 ? -2.745 3.467 7.110 1.00 93.50 94 LYS A O 1
ATOM 733 N N . ILE A 1 95 ? -1.849 4.490 8.903 1.00 93.81 95 ILE A N 1
ATOM 734 C CA . ILE A 1 95 ? -1.510 3.284 9.645 1.00 93.81 95 ILE A CA 1
ATOM 735 C C . ILE A 1 95 ? -2.475 3.198 10.815 1.00 93.81 95 ILE A C 1
ATOM 737 O O . ILE A 1 95 ? -2.523 4.100 11.652 1.00 93.81 95 ILE A O 1
ATOM 741 N N . TRP A 1 96 ? -3.235 2.117 10.869 1.00 94.19 96 TRP A N 1
ATOM 742 C CA . TRP A 1 96 ? -4.253 1.866 11.876 1.00 94.19 96 TRP A CA 1
ATOM 743 C C . TRP A 1 96 ? -3.753 0.842 12.868 1.00 94.19 96 TRP A C 1
ATOM 745 O O . TRP A 1 96 ? -3.129 -0.141 12.477 1.00 94.19 96 TRP A O 1
ATOM 755 N N . ASP A 1 97 ? -4.080 1.055 14.132 1.00 92.81 97 ASP A N 1
ATOM 756 C CA . ASP A 1 97 ? -3.847 0.094 15.198 1.00 92.81 97 ASP A CA 1
ATOM 757 C C . ASP A 1 97 ? -5.203 -0.334 15.762 1.00 92.81 97 ASP A C 1
ATOM 759 O O . ASP A 1 97 ? -5.983 0.485 16.257 1.00 92.81 97 ASP A O 1
ATOM 763 N N . LEU A 1 98 ? -5.502 -1.626 15.650 1.00 89.25 98 LEU A N 1
ATOM 764 C CA . LEU A 1 98 ? -6.752 -2.221 16.108 1.00 89.25 98 LEU A CA 1
ATOM 765 C C . LEU A 1 98 ? -6.865 -2.226 17.633 1.00 89.25 98 LEU A C 1
ATOM 767 O O . LEU A 1 98 ? -7.981 -2.157 18.143 1.00 89.25 98 LEU A O 1
ATOM 771 N N . ALA A 1 99 ? -5.747 -2.265 18.366 1.00 89.25 99 ALA A N 1
ATOM 772 C CA . ALA A 1 99 ? -5.767 -2.181 19.825 1.00 89.25 99 ALA A CA 1
ATOM 773 C C . ALA A 1 99 ? -6.161 -0.774 20.294 1.00 89.25 99 ALA A C 1
ATOM 775 O O . ALA A 1 99 ? -6.892 -0.630 21.271 1.00 89.25 99 ALA A O 1
ATOM 776 N N . LEU A 1 100 ? -5.730 0.255 19.558 1.00 87.19 100 LEU A N 1
ATOM 777 C CA . LEU A 1 100 ? -6.154 1.643 19.772 1.00 87.19 100 LEU A CA 1
ATOM 778 C C . LEU A 1 100 ? -7.517 1.949 19.135 1.00 87.19 100 LEU A C 1
ATOM 780 O O . LEU A 1 100 ? -8.105 2.986 19.431 1.00 87.19 100 LEU A O 1
ATOM 784 N N . SER A 1 101 ? -8.008 1.071 18.251 1.00 86.31 101 SER A N 1
ATOM 785 C CA . SER A 1 101 ? -9.188 1.304 17.408 1.00 86.31 101 SER A CA 1
ATOM 786 C C . SER A 1 101 ? -9.128 2.653 16.680 1.00 86.31 101 SER A C 1
ATOM 788 O O . SER A 1 101 ? -10.122 3.370 16.578 1.00 86.31 101 SER A O 1
ATOM 790 N N . GLY A 1 102 ? -7.942 3.015 16.181 1.00 89.75 102 GLY A N 1
ATOM 791 C CA . GLY A 1 102 ? -7.693 4.351 15.652 1.00 89.75 102 GLY A CA 1
ATOM 792 C C . GLY A 1 102 ? -6.451 4.463 14.776 1.00 89.75 102 GLY A C 1
ATOM 793 O O . GLY A 1 102 ? -5.779 3.478 14.462 1.00 89.75 102 GLY A O 1
ATOM 794 N N . ILE A 1 103 ? -6.167 5.696 14.359 1.00 91.62 103 ILE A N 1
ATOM 795 C CA . ILE A 1 103 ? -5.019 6.033 13.514 1.00 91.62 103 ILE A CA 1
ATOM 796 C C . ILE A 1 103 ? -3.781 6.144 14.404 1.00 91.62 103 ILE A C 1
ATOM 798 O O . ILE A 1 103 ? -3.722 6.982 15.301 1.00 91.62 103 ILE A O 1
ATOM 802 N N . LYS A 1 104 ? -2.781 5.307 14.136 1.00 90.19 104 LYS A N 1
ATOM 803 C CA . LYS A 1 104 ? -1.473 5.331 14.799 1.00 90.19 104 LYS A CA 1
ATOM 804 C C . LYS A 1 104 ? -0.530 6.344 14.163 1.00 90.19 104 LYS A C 1
ATOM 806 O O . LYS A 1 104 ? 0.235 6.997 14.864 1.00 90.19 104 LYS A O 1
ATOM 811 N N . SER A 1 105 ? -0.549 6.436 12.837 1.00 89.00 105 SER A N 1
ATOM 812 C CA . SER A 1 105 ? 0.271 7.380 12.081 1.00 89.00 105 SER A CA 1
ATOM 813 C C . SER A 1 105 ? -0.411 7.747 10.771 1.00 89.00 105 SER A C 1
ATOM 815 O O . SER A 1 105 ? -1.137 6.939 10.187 1.00 89.00 105 SER A O 1
ATOM 817 N N . GLU A 1 106 ? -0.162 8.966 10.314 1.00 89.75 106 GLU A N 1
ATOM 818 C CA . GLU A 1 106 ? -0.692 9.507 9.073 1.00 89.75 106 GLU A CA 1
ATOM 819 C C . GLU A 1 106 ? 0.444 10.065 8.229 1.00 89.75 106 GLU A C 1
ATOM 821 O O . GLU A 1 106 ? 1.278 10.844 8.690 1.00 89.75 106 GLU A O 1
ATOM 826 N N . ILE A 1 107 ? 0.462 9.641 6.973 1.00 89.88 107 ILE A N 1
ATOM 827 C CA . ILE A 1 107 ? 1.460 10.008 5.990 1.00 89.88 107 ILE A CA 1
ATOM 828 C C . ILE A 1 107 ? 0.762 10.816 4.907 1.00 89.88 107 ILE A C 1
ATOM 830 O O . ILE A 1 107 ? 0.042 10.269 4.071 1.00 89.88 107 ILE A O 1
ATOM 834 N N . CYS A 1 108 ? 0.986 12.126 4.920 1.00 88.00 108 CYS A N 1
ATOM 835 C CA . CYS A 1 108 ? 0.447 13.023 3.908 1.00 88.00 108 CYS A CA 1
ATOM 836 C C . CYS A 1 108 ? 1.337 13.006 2.662 1.00 88.00 108 CYS A C 1
ATOM 838 O O . CYS A 1 108 ? 2.530 13.316 2.711 1.00 88.00 108 CYS A O 1
ATOM 840 N N . GLY A 1 109 ? 0.741 12.648 1.533 1.00 83.69 109 GLY A N 1
ATOM 841 C CA . GLY A 1 109 ? 1.293 12.850 0.206 1.00 83.69 109 GLY A CA 1
ATOM 842 C C . GLY A 1 109 ? 0.776 14.141 -0.423 1.00 83.69 109 GLY A C 1
ATOM 843 O O . GLY A 1 109 ? -0.118 14.811 0.084 1.00 83.69 109 GLY A O 1
ATOM 844 N N . HIS A 1 110 ? 1.334 14.481 -1.581 1.00 82.81 110 HIS A N 1
ATOM 845 C CA . HIS A 1 110 ? 0.847 15.605 -2.385 1.00 82.81 110 HIS A CA 1
ATOM 846 C C . HIS A 1 110 ? -0.229 15.201 -3.402 1.00 82.81 110 HIS A C 1
ATOM 848 O O . HIS A 1 110 ? -0.801 16.071 -4.052 1.00 82.81 110 HIS A O 1
ATOM 854 N N . LYS A 1 111 ? -0.462 13.898 -3.587 1.00 88.69 111 LYS A N 1
ATOM 855 C CA . LYS A 1 111 ? -1.346 13.342 -4.617 1.00 88.69 111 LYS A CA 1
ATOM 856 C C . LYS A 1 111 ? -2.070 12.113 -4.098 1.00 88.69 111 LYS A C 1
ATOM 858 O O . LYS A 1 111 ? -1.640 11.531 -3.104 1.00 88.69 111 LYS A O 1
ATOM 863 N N . SER A 1 112 ? -3.135 11.731 -4.794 1.00 91.94 112 SER A N 1
ATOM 864 C CA . SER A 1 112 ? -3.911 10.535 -4.489 1.00 91.94 112 SER A CA 1
ATOM 865 C C . SER A 1 112 ? -3.071 9.277 -4.642 1.00 91.94 112 SER A C 1
ATOM 867 O O . SER A 1 112 ? -2.093 9.233 -5.392 1.00 91.94 112 SER A O 1
ATOM 869 N N . PHE A 1 113 ? -3.456 8.248 -3.902 1.00 93.56 113 PHE A N 1
ATOM 870 C CA . PHE A 1 113 ? -2.811 6.950 -3.959 1.00 93.56 113 PHE A CA 1
ATOM 871 C C . PHE A 1 113 ? -3.769 5.927 -4.558 1.00 93.56 113 PHE A C 1
ATOM 873 O O . PHE A 1 113 ? -4.958 5.919 -4.234 1.00 93.56 113 PHE A O 1
ATOM 880 N N . PHE A 1 114 ? -3.253 5.066 -5.430 1.00 94.12 114 PHE A N 1
ATOM 881 C CA . PHE A 1 114 ? -4.019 3.977 -6.043 1.00 94.12 114 PHE A CA 1
ATOM 882 C C . PHE A 1 114 ? -3.794 2.645 -5.351 1.00 94.12 114 PHE A C 1
ATOM 884 O O . PHE A 1 114 ? -4.728 1.868 -5.233 1.00 94.12 114 PHE A O 1
ATOM 891 N N . ASP A 1 115 ? -2.586 2.408 -4.858 1.00 94.50 115 ASP A N 1
ATOM 892 C CA . ASP A 1 115 ? -2.253 1.165 -4.183 1.00 94.50 115 ASP A CA 1
ATOM 893 C C . ASP A 1 115 ? -1.121 1.406 -3.186 1.00 94.50 115 ASP A C 1
ATOM 895 O O . ASP A 1 115 ? -0.354 2.373 -3.298 1.00 94.50 115 ASP A O 1
ATOM 899 N N . VAL A 1 116 ? -1.017 0.520 -2.205 1.00 95.06 116 VAL A N 1
ATOM 900 C CA . VAL A 1 116 ? -0.001 0.565 -1.163 1.00 95.06 116 VAL A CA 1
ATOM 901 C C . VAL A 1 116 ? 0.477 -0.837 -0.849 1.00 95.06 116 VAL A C 1
ATOM 903 O O . VAL A 1 116 ? -0.313 -1.758 -0.657 1.00 95.06 116 VAL A O 1
ATOM 906 N N . SER A 1 117 ? 1.793 -0.986 -0.727 1.00 95.25 117 SER A N 1
ATOM 907 C CA . SER A 1 117 ? 2.387 -2.233 -0.281 1.00 95.25 117 SER A CA 1
ATOM 908 C C . SER A 1 117 ? 3.374 -2.023 0.859 1.00 95.25 117 SER A C 1
ATOM 910 O O . SER A 1 117 ? 4.252 -1.163 0.801 1.00 95.25 117 SER A O 1
ATOM 912 N N . TYR A 1 118 ? 3.247 -2.845 1.896 1.00 93.94 118 TYR A N 1
ATOM 913 C CA . TYR A 1 118 ? 4.170 -2.933 3.022 1.00 93.94 118 TYR A CA 1
ATOM 914 C C . TYR A 1 118 ? 5.095 -4.143 2.879 1.00 93.94 118 TYR A C 1
ATOM 916 O O . TYR A 1 118 ? 4.633 -5.256 2.608 1.00 93.94 118 TYR A O 1
ATOM 924 N N . SER A 1 119 ? 6.389 -3.932 3.114 1.00 92.81 119 SER A N 1
ATOM 925 C CA . SER A 1 119 ? 7.376 -5.006 3.208 1.00 92.81 119 SER A CA 1
ATOM 926 C C . SER A 1 119 ? 7.548 -5.453 4.652 1.00 92.81 119 SER A C 1
ATOM 928 O O . SER A 1 119 ? 8.005 -4.696 5.507 1.00 92.81 119 SER A O 1
ATOM 930 N N . HIS A 1 120 ? 7.263 -6.728 4.911 1.00 90.00 120 HIS A N 1
ATOM 931 C CA . HIS A 1 120 ? 7.507 -7.344 6.218 1.00 90.00 120 HIS A CA 1
ATOM 932 C C . HIS A 1 120 ? 8.994 -7.612 6.497 1.00 90.00 120 HIS A C 1
ATOM 934 O O . HIS A 1 120 ? 9.339 -7.951 7.625 1.00 90.00 120 HIS A O 1
ATOM 940 N N . LEU A 1 121 ? 9.865 -7.488 5.486 1.00 90.31 121 LEU A N 1
ATOM 941 C CA . LEU A 1 121 ? 11.299 -7.748 5.620 1.00 90.31 121 LEU A CA 1
ATOM 942 C C . LEU A 1 121 ? 12.053 -6.494 6.079 1.00 90.31 121 LEU A C 1
ATOM 944 O O . LEU A 1 121 ? 12.777 -6.536 7.068 1.00 90.31 121 LEU A O 1
ATOM 948 N N . ASN A 1 122 ? 11.833 -5.361 5.404 1.00 88.56 122 ASN A N 1
ATOM 949 C CA . ASN A 1 122 ? 12.541 -4.107 5.690 1.00 88.56 122 ASN A CA 1
ATOM 950 C C . ASN A 1 122 ? 11.690 -3.082 6.473 1.00 88.56 122 ASN A C 1
ATOM 952 O O . ASN A 1 122 ? 12.219 -2.099 6.993 1.00 88.56 122 ASN A O 1
ATOM 956 N N . GLY A 1 123 ? 10.377 -3.307 6.585 1.00 89.50 123 GLY A N 1
ATOM 957 C CA . GLY A 1 123 ? 9.450 -2.436 7.302 1.00 89.50 123 GLY A CA 1
ATOM 958 C C . GLY A 1 123 ? 9.086 -1.133 6.586 1.00 89.50 123 GLY A C 1
ATOM 959 O O . GLY A 1 123 ? 8.619 -0.201 7.243 1.00 89.50 123 GLY A O 1
ATOM 960 N N . LEU A 1 124 ? 9.312 -1.048 5.275 1.00 91.94 124 LEU A N 1
ATOM 961 C CA . LEU A 1 124 ? 9.027 0.121 4.447 1.00 91.94 124 LEU A CA 1
ATOM 962 C C . LEU A 1 124 ? 7.696 -0.028 3.707 1.00 91.94 124 LEU A C 1
ATOM 964 O O . LEU A 1 124 ? 7.224 -1.132 3.427 1.00 91.94 124 LEU A O 1
ATOM 968 N N . ILE A 1 125 ? 7.110 1.114 3.361 1.00 93.56 125 ILE A N 1
ATOM 969 C CA . ILE A 1 125 ? 5.875 1.213 2.586 1.00 93.56 125 ILE A CA 1
ATOM 970 C C . ILE A 1 125 ? 6.222 1.752 1.207 1.00 93.56 125 ILE A C 1
ATOM 972 O O . ILE A 1 125 ? 6.982 2.705 1.086 1.00 93.56 125 ILE A O 1
ATOM 976 N N . ILE A 1 126 ? 5.641 1.190 0.161 1.00 93.75 126 ILE A N 1
ATOM 977 C CA . ILE A 1 126 ? 5.677 1.776 -1.172 1.00 93.75 126 ILE A CA 1
ATOM 978 C C . ILE A 1 126 ? 4.255 2.089 -1.608 1.00 93.75 126 ILE A C 1
ATOM 980 O O . ILE A 1 126 ? 3.341 1.320 -1.315 1.00 93.75 126 ILE A O 1
ATOM 984 N N . ALA A 1 127 ? 4.063 3.221 -2.274 1.00 93.44 127 ALA A N 1
ATOM 985 C CA . ALA A 1 127 ? 2.749 3.617 -2.751 1.00 93.44 127 ALA A CA 1
ATOM 986 C C . ALA A 1 127 ? 2.769 3.968 -4.236 1.00 93.44 127 ALA A C 1
ATOM 988 O O . ALA A 1 127 ? 3.694 4.626 -4.734 1.00 93.44 127 ALA A O 1
ATOM 989 N N . ALA A 1 128 ? 1.712 3.532 -4.913 1.00 93.94 128 ALA A N 1
ATOM 990 C CA . ALA A 1 128 ? 1.379 3.879 -6.280 1.00 93.94 128 ALA A CA 1
ATOM 991 C C . ALA A 1 128 ? 0.439 5.092 -6.291 1.00 93.94 128 ALA A C 1
ATOM 993 O O . ALA A 1 128 ? -0.363 5.292 -5.380 1.00 93.94 128 ALA A O 1
ATOM 994 N N . SER A 1 129 ? 0.555 5.934 -7.312 1.00 92.25 129 SER A N 1
ATOM 995 C CA . SER A 1 129 ? -0.165 7.208 -7.426 1.00 92.25 129 SER A CA 1
ATOM 996 C C . SER A 1 129 ? -0.480 7.474 -8.903 1.00 92.25 129 SER A C 1
ATOM 998 O O . SER A 1 129 ? 0.161 6.853 -9.756 1.00 92.25 129 SER A O 1
ATOM 1000 N N . PRO A 1 130 ? -1.367 8.428 -9.261 1.00 91.06 130 PRO A N 1
ATOM 1001 C CA . PRO A 1 130 ? -1.598 8.835 -10.654 1.00 91.06 130 PRO A CA 1
ATOM 1002 C C . PRO A 1 130 ? -0.412 9.624 -11.236 1.00 91.06 130 PRO A C 1
ATOM 1004 O O . PRO A 1 130 ? -0.556 10.445 -12.138 1.00 91.06 130 PRO A O 1
ATOM 1007 N N . ASP A 1 131 ? 0.784 9.393 -10.709 1.00 88.88 131 ASP A N 1
ATOM 1008 C CA . ASP A 1 131 ? 2.033 9.844 -11.274 1.00 88.88 131 ASP A CA 1
ATOM 1009 C C . ASP A 1 131 ? 2.758 8.688 -11.934 1.00 88.88 131 ASP A C 1
ATOM 1011 O O . ASP A 1 131 ? 2.504 7.512 -11.701 1.00 88.88 131 ASP A O 1
ATOM 1015 N N . LYS A 1 132 ? 3.773 9.082 -12.687 1.00 88.81 132 LYS A N 1
ATOM 1016 C CA . LYS A 1 132 ? 4.820 8.226 -13.240 1.00 88.81 132 LYS A CA 1
ATOM 1017 C C . LYS A 1 132 ? 5.798 7.695 -12.185 1.00 88.81 132 LYS A C 1
ATOM 1019 O O . LYS A 1 132 ? 6.703 6.926 -12.497 1.00 88.81 132 LYS A O 1
ATOM 1024 N N . ASN A 1 133 ? 5.648 8.160 -10.947 1.00 89.75 133 ASN A N 1
ATOM 1025 C CA . ASN A 1 133 ? 6.636 8.025 -9.894 1.00 89.75 133 ASN A CA 1
ATOM 1026 C C . ASN A 1 133 ? 6.076 7.179 -8.755 1.00 89.75 133 ASN A C 1
ATOM 1028 O O . ASN A 1 133 ? 5.034 7.513 -8.184 1.00 89.75 133 ASN A O 1
ATOM 1032 N N . LEU A 1 134 ? 6.822 6.149 -8.365 1.00 92.25 134 LEU A N 1
ATOM 1033 C CA . LEU A 1 134 ? 6.578 5.435 -7.114 1.00 92.25 134 LEU A CA 1
ATOM 1034 C C . LEU A 1 134 ? 7.312 6.138 -5.981 1.00 92.25 134 LEU A C 1
ATOM 1036 O O . LEU A 1 134 ? 8.416 6.654 -6.169 1.00 92.25 134 LEU A O 1
ATOM 1040 N N . ARG A 1 135 ? 6.715 6.144 -4.792 1.00 92.19 135 ARG A N 1
ATOM 1041 C CA . ARG A 1 135 ? 7.315 6.757 -3.603 1.00 92.19 135 ARG A CA 1
ATOM 1042 C C . ARG A 1 135 ? 7.452 5.721 -2.500 1.00 92.19 135 ARG A C 1
ATOM 1044 O O . ARG A 1 135 ? 6.510 4.985 -2.215 1.00 92.19 135 ARG A O 1
ATOM 1051 N N . LEU A 1 136 ? 8.638 5.682 -1.904 1.00 92.31 136 LEU A N 1
ATOM 1052 C CA . LEU A 1 136 ? 8.961 4.862 -0.743 1.00 92.31 136 LEU A CA 1
ATOM 1053 C C . LEU A 1 136 ? 8.814 5.703 0.513 1.00 92.31 136 LEU A C 1
ATOM 1055 O O . LEU A 1 136 ? 9.397 6.783 0.610 1.00 92.31 136 LEU A O 1
ATOM 1059 N N . TYR A 1 137 ? 8.084 5.167 1.473 1.00 90.81 137 TYR A N 1
ATOM 1060 C CA . TYR A 1 137 ? 7.792 5.777 2.749 1.00 90.81 137 TYR A CA 1
ATOM 1061 C C . TYR A 1 137 ? 8.396 4.952 3.879 1.00 90.81 137 TYR A C 1
ATOM 1063 O O . TYR A 1 137 ? 8.315 3.721 3.890 1.00 90.81 137 TYR A O 1
ATOM 1071 N N . ASP A 1 138 ? 9.002 5.645 4.838 1.00 88.12 138 ASP A N 1
ATOM 1072 C CA . ASP A 1 138 ? 9.521 5.030 6.056 1.00 88.12 138 ASP A CA 1
ATOM 1073 C C . ASP A 1 138 ? 8.600 5.381 7.232 1.00 88.12 138 ASP A C 1
ATOM 1075 O O . ASP A 1 138 ? 8.636 6.518 7.713 1.00 88.12 138 ASP A O 1
ATOM 1079 N N . PRO A 1 139 ? 7.756 4.446 7.708 1.00 79.56 139 PRO A N 1
ATOM 1080 C CA . PRO A 1 139 ? 6.794 4.734 8.768 1.00 79.56 139 PRO A CA 1
ATOM 1081 C C . PRO A 1 139 ? 7.455 5.022 10.123 1.00 79.56 139 PRO A C 1
ATOM 1083 O O . PRO A 1 139 ? 6.781 5.498 11.033 1.00 79.56 139 PRO A O 1
ATOM 1086 N N . LYS A 1 140 ? 8.754 4.723 10.282 1.00 78.62 140 LYS A N 1
ATOM 1087 C CA . LYS A 1 140 ? 9.513 4.961 11.519 1.00 78.62 140 LYS A CA 1
ATOM 1088 C C . LYS A 1 140 ? 10.244 6.307 11.521 1.00 78.62 140 LYS A C 1
ATOM 1090 O O . LYS A 1 140 ? 10.832 6.674 12.538 1.00 78.62 140 LYS A O 1
ATOM 1095 N N . SER A 1 141 ? 10.245 7.036 10.403 1.00 71.56 141 SER A N 1
ATOM 1096 C CA . SER A 1 141 ? 10.931 8.324 10.313 1.00 71.56 141 SER A CA 1
ATOM 1097 C C . SER A 1 141 ? 10.129 9.417 11.024 1.00 71.56 141 SER A C 1
ATOM 1099 O O . SER A 1 141 ? 9.145 9.931 10.502 1.00 71.56 141 SER A O 1
ATOM 1101 N N . ASN A 1 142 ? 10.586 9.818 12.212 1.00 55.44 142 ASN A N 1
ATOM 1102 C CA . ASN A 1 142 ? 10.022 10.939 12.976 1.00 55.44 142 ASN A CA 1
ATOM 1103 C C . ASN A 1 142 ? 10.458 12.326 12.452 1.00 55.44 142 ASN A C 1
ATOM 1105 O O . ASN A 1 142 ? 10.120 13.339 13.057 1.00 55.44 142 ASN A O 1
ATOM 1109 N N . GLN A 1 143 ? 11.231 12.404 11.361 1.00 52.84 143 GLN A N 1
ATOM 1110 C CA . GLN A 1 143 ? 11.857 13.653 10.894 1.00 52.84 143 GLN A CA 1
ATOM 1111 C C . GLN A 1 143 ? 11.028 14.453 9.873 1.00 52.84 143 GLN A C 1
ATOM 1113 O O . GLN A 1 143 ? 11.539 15.374 9.244 1.00 52.84 143 GLN A O 1
ATOM 1118 N N . GLY A 1 144 ? 9.738 14.155 9.709 1.00 45.22 144 GLY A N 1
ATOM 1119 C CA . GLY A 1 144 ? 8.818 14.975 8.905 1.00 45.22 144 GLY A CA 1
ATOM 1120 C C . GLY A 1 144 ? 8.952 14.821 7.383 1.00 45.22 144 GLY A C 1
ATOM 1121 O O . GLY A 1 144 ? 8.011 15.136 6.660 1.00 45.22 144 GLY A O 1
ATOM 1122 N N . THR A 1 145 ? 10.052 14.263 6.873 1.00 53.69 145 THR A N 1
ATOM 1123 C CA . THR A 1 145 ? 10.176 13.815 5.479 1.00 53.69 145 THR A CA 1
ATOM 1124 C C . THR A 1 145 ? 9.866 12.328 5.391 1.00 53.69 145 THR A C 1
ATOM 1126 O O . THR A 1 145 ? 10.701 11.457 5.630 1.00 53.69 145 THR A O 1
ATOM 1129 N N . ILE A 1 146 ? 8.612 12.029 5.066 1.00 67.62 146 ILE A N 1
ATOM 1130 C CA . ILE A 1 146 ? 8.123 10.648 5.038 1.00 67.62 146 ILE A CA 1
ATOM 1131 C C . ILE A 1 146 ? 8.590 9.931 3.763 1.00 67.62 146 ILE A C 1
ATOM 1133 O O . ILE A 1 146 ? 8.759 8.715 3.763 1.00 67.62 146 ILE A O 1
ATOM 1137 N N . VAL A 1 147 ? 8.858 10.679 2.686 1.00 76.31 147 VAL A N 1
ATOM 1138 C CA . VAL A 1 147 ? 9.361 10.128 1.421 1.00 76.31 147 VAL A CA 1
ATOM 1139 C C . VAL A 1 147 ? 10.869 9.902 1.510 1.00 76.31 147 VAL A C 1
ATOM 1141 O O . VAL A 1 147 ? 11.648 10.851 1.535 1.00 76.31 147 VAL A O 1
ATOM 1144 N N . LYS A 1 148 ? 11.274 8.632 1.503 1.00 80.38 148 LYS A N 1
ATOM 1145 C CA . LYS A 1 148 ? 12.674 8.194 1.529 1.00 80.38 148 LYS A CA 1
ATOM 1146 C C . LYS A 1 148 ? 13.312 8.220 0.145 1.00 80.38 148 LYS A C 1
ATOM 1148 O O . LYS A 1 148 ? 14.449 8.645 0.012 1.00 80.38 148 LYS A O 1
ATOM 1153 N N . ASN A 1 149 ? 12.581 7.765 -0.873 1.00 85.75 149 ASN A N 1
ATOM 1154 C CA . ASN A 1 149 ? 13.032 7.726 -2.265 1.00 85.75 149 ASN A CA 1
ATOM 1155 C C . ASN A 1 149 ? 11.850 7.852 -3.231 1.00 85.75 149 ASN A C 1
ATOM 1157 O O . ASN A 1 149 ? 10.716 7.498 -2.903 1.00 85.75 149 ASN A O 1
ATOM 1161 N N . THR A 1 150 ? 12.143 8.330 -4.441 1.00 89.69 150 THR A N 1
ATOM 1162 C CA . THR A 1 150 ? 11.205 8.370 -5.570 1.00 89.69 150 THR A CA 1
ATOM 1163 C C . THR A 1 150 ? 11.792 7.578 -6.732 1.00 89.69 150 THR A C 1
ATOM 1165 O O . THR A 1 150 ? 12.918 7.857 -7.137 1.00 89.69 150 THR A O 1
ATOM 1168 N N . TYR A 1 151 ? 11.045 6.613 -7.263 1.00 90.12 151 TYR A N 1
ATOM 1169 C CA . TYR A 1 151 ? 11.473 5.786 -8.392 1.00 90.12 151 TYR A CA 1
ATOM 1170 C C . TYR A 1 151 ? 10.936 6.378 -9.682 1.00 90.12 151 TYR A C 1
ATOM 1172 O O . TYR A 1 151 ? 9.722 6.513 -9.855 1.00 90.12 151 TYR A O 1
ATOM 1180 N N . LEU A 1 152 ? 11.861 6.747 -10.563 1.00 87.88 152 LEU A N 1
ATOM 1181 C CA . LEU A 1 152 ? 11.575 7.348 -11.858 1.00 87.88 152 LEU A CA 1
ATOM 1182 C C . LEU A 1 152 ? 11.709 6.259 -12.921 1.00 87.88 152 LEU A C 1
ATOM 1184 O O . LEU A 1 152 ? 12.777 5.668 -13.062 1.00 87.88 152 LEU A O 1
ATOM 1188 N N . GLY A 1 153 ? 10.648 5.987 -13.678 1.00 83.81 153 GLY A N 1
ATOM 1189 C CA . GLY A 1 153 ? 10.784 5.107 -14.840 1.00 83.81 153 GLY A CA 1
ATOM 1190 C C . GLY A 1 153 ? 9.495 4.706 -15.531 1.00 83.81 153 GLY A C 1
ATOM 1191 O O . GLY A 1 153 ? 9.558 4.364 -16.707 1.00 83.81 153 GLY A O 1
ATOM 1192 N N . HIS A 1 154 ? 8.334 4.763 -14.878 1.00 90.94 154 HIS A N 1
ATOM 1193 C CA . HIS A 1 154 ? 7.078 4.617 -15.615 1.00 90.94 154 HIS A CA 1
ATOM 1194 C C . HIS A 1 154 ? 6.810 5.849 -16.479 1.00 90.94 154 HIS A C 1
ATOM 1196 O O . HIS A 1 154 ? 7.265 6.954 -16.180 1.00 90.94 154 HIS A O 1
ATOM 1202 N N . THR A 1 155 ? 6.088 5.668 -17.583 1.00 90.94 155 THR A N 1
ATOM 1203 C CA . THR A 1 155 ? 5.730 6.788 -18.474 1.00 90.94 155 THR A CA 1
ATOM 1204 C C . THR A 1 155 ? 4.301 7.281 -18.264 1.00 90.94 155 THR A C 1
ATOM 1206 O O . THR A 1 155 ? 3.982 8.396 -18.687 1.00 90.94 155 THR A O 1
ATOM 1209 N N . GLN A 1 156 ? 3.480 6.498 -17.559 1.00 93.38 156 GLN A N 1
ATOM 1210 C CA . GLN A 1 156 ? 2.073 6.753 -17.240 1.00 93.38 156 GLN A CA 1
ATO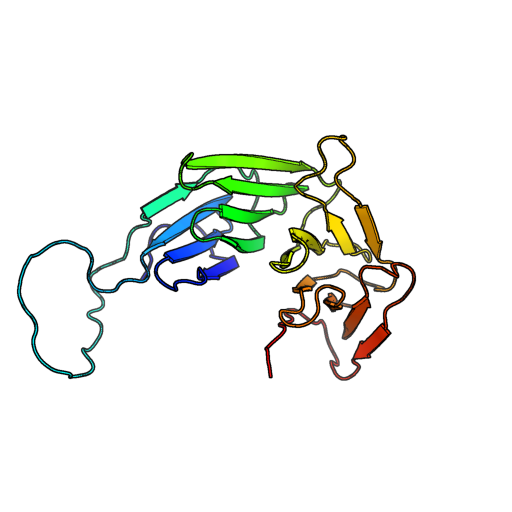M 1211 C C . GLN A 1 156 ? 1.774 6.459 -15.760 1.00 93.38 156 GLN A C 1
ATOM 1213 O O . GLN A 1 156 ? 2.686 6.176 -14.986 1.00 93.38 156 GLN A O 1
ATOM 1218 N N . TRP A 1 157 ? 0.500 6.561 -15.370 1.00 93.81 157 TRP A N 1
ATOM 1219 C CA . TRP A 1 157 ? 0.020 6.296 -14.013 1.00 93.81 157 TRP A CA 1
ATOM 1220 C C . TRP A 1 157 ? 0.384 4.898 -13.535 1.00 93.81 157 TRP A C 1
ATOM 1222 O O . TRP A 1 157 ? 0.145 3.915 -14.240 1.00 93.81 157 TRP A O 1
ATOM 1232 N N . VAL A 1 158 ? 0.923 4.820 -12.321 1.00 94.38 158 VAL A N 1
ATOM 1233 C CA . VAL A 1 158 ? 1.195 3.547 -11.660 1.00 94.38 158 VAL A CA 1
ATOM 1234 C C . VAL A 1 158 ? -0.047 3.124 -10.898 1.00 94.38 158 VAL A C 1
ATOM 1236 O O . VAL A 1 158 ? -0.510 3.846 -10.018 1.00 94.38 158 VAL A O 1
ATOM 1239 N N . GLN A 1 159 ? -0.584 1.961 -11.244 1.00 94.00 159 GLN A N 1
ATOM 1240 C CA . GLN A 1 159 ? -1.843 1.470 -10.699 1.00 94.00 159 GLN A CA 1
ATOM 1241 C C . GLN A 1 159 ? -1.627 0.539 -9.512 1.00 94.00 159 GLN A C 1
ATOM 1243 O O . GLN A 1 159 ? -2.358 0.641 -8.536 1.00 94.00 159 GLN A O 1
ATOM 1248 N N . ALA A 1 160 ? -0.645 -0.355 -9.604 1.00 93.75 160 ALA A N 1
ATOM 1249 C CA . ALA A 1 160 ? -0.452 -1.425 -8.637 1.00 93.75 160 ALA A CA 1
ATOM 1250 C C . ALA A 1 160 ? 1.014 -1.542 -8.237 1.00 93.75 160 ALA A C 1
ATOM 1252 O O . ALA A 1 160 ? 1.918 -1.274 -9.039 1.00 93.75 160 ALA A O 1
ATOM 1253 N N . VAL A 1 161 ? 1.255 -1.954 -6.997 1.00 95.69 161 VAL A N 1
ATOM 1254 C CA . VAL A 1 161 ? 2.606 -2.168 -6.483 1.00 95.69 161 VAL A CA 1
ATOM 1255 C C . VAL A 1 161 ? 2.637 -3.320 -5.488 1.00 95.69 161 VAL A C 1
ATOM 1257 O O . VAL A 1 161 ? 1.751 -3.470 -4.652 1.00 95.69 161 VAL A O 1
ATOM 1260 N N . ARG A 1 162 ? 3.691 -4.138 -5.537 1.00 95.56 162 ARG A N 1
ATOM 1261 C CA . ARG A 1 162 ? 3.846 -5.255 -4.605 1.00 95.56 162 ARG A CA 1
ATOM 1262 C C . ARG A 1 162 ? 5.293 -5.481 -4.202 1.00 95.56 162 ARG A C 1
ATOM 1264 O O . ARG A 1 162 ? 6.167 -5.644 -5.051 1.00 95.56 162 ARG A O 1
ATOM 1271 N N . TRP A 1 163 ? 5.542 -5.531 -2.896 1.00 95.31 163 TRP A N 1
ATOM 1272 C CA . TRP A 1 163 ? 6.833 -5.958 -2.361 1.00 95.31 163 TRP A CA 1
ATOM 1273 C C . TRP A 1 163 ? 7.085 -7.446 -2.565 1.00 95.31 163 TRP A C 1
ATOM 1275 O O . TRP A 1 163 ? 6.170 -8.265 -2.478 1.00 95.31 163 TRP A O 1
ATOM 1285 N N . SER A 1 164 ? 8.357 -7.790 -2.751 1.00 93.62 164 SER A N 1
ATOM 1286 C CA . SER A 1 164 ? 8.804 -9.171 -2.679 1.00 93.62 164 SER A CA 1
ATOM 1287 C C . SER A 1 164 ? 8.704 -9.708 -1.254 1.00 93.62 164 SER A C 1
ATOM 1289 O O . SER A 1 164 ? 9.009 -9.034 -0.268 1.00 93.62 164 SER A O 1
ATOM 1291 N N . THR A 1 165 ? 8.291 -10.964 -1.157 1.00 89.12 165 THR A N 1
ATOM 1292 C CA . THR A 1 165 ? 8.190 -11.730 0.089 1.00 89.12 165 THR A CA 1
ATOM 1293 C C . THR A 1 165 ? 9.460 -12.514 0.417 1.00 89.12 165 THR A C 1
ATOM 1295 O O . THR A 1 165 ? 9.591 -13.003 1.538 1.00 89.12 165 THR A O 1
ATOM 1298 N N . THR A 1 166 ? 10.397 -12.637 -0.530 1.00 89.56 166 THR A N 1
ATOM 1299 C CA . THR A 1 166 ? 11.662 -13.371 -0.355 1.00 89.56 166 THR A CA 1
ATOM 1300 C C . THR A 1 166 ? 12.866 -12.452 -0.246 1.00 89.56 166 THR A C 1
ATOM 1302 O O . THR A 1 166 ? 13.784 -12.735 0.520 1.00 89.56 166 THR A O 1
ATOM 1305 N N . ASN A 1 167 ? 12.877 -11.359 -1.009 1.00 91.12 167 ASN A N 1
ATOM 1306 C CA . ASN A 1 167 ? 14.007 -10.450 -1.083 1.00 91.12 167 ASN A CA 1
ATOM 1307 C C . ASN A 1 167 ? 13.595 -9.058 -0.610 1.00 91.12 167 ASN A C 1
ATOM 1309 O O . ASN A 1 167 ? 12.783 -8.388 -1.240 1.00 91.12 167 ASN A O 1
ATOM 1313 N N . GLU A 1 168 ? 14.209 -8.591 0.472 1.00 91.56 168 GLU A N 1
ATOM 1314 C CA . GLU A 1 168 ? 13.915 -7.284 1.061 1.00 91.56 168 GLU A CA 1
ATOM 1315 C C . GLU A 1 168 ? 14.213 -6.104 0.126 1.00 91.56 168 GLU A C 1
ATOM 1317 O O . GLU A 1 168 ? 13.707 -5.004 0.346 1.00 91.56 168 GLU A O 1
ATOM 1322 N N . TYR A 1 169 ? 15.023 -6.328 -0.913 1.00 92.25 169 TYR A N 1
ATOM 1323 C CA . TYR A 1 169 ? 15.427 -5.308 -1.871 1.00 92.25 169 TYR A CA 1
ATOM 1324 C C . TYR A 1 169 ? 14.435 -5.119 -3.021 1.00 92.25 169 TYR A C 1
ATOM 1326 O O . TYR A 1 169 ? 14.454 -4.065 -3.652 1.00 92.25 169 TYR A O 1
ATOM 1334 N N . LEU A 1 170 ? 13.573 -6.101 -3.302 1.00 93.94 170 LEU A N 1
ATOM 1335 C CA . LEU A 1 170 ?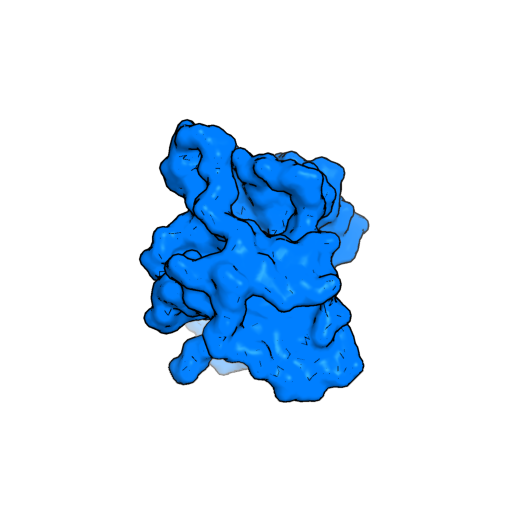 12.822 -6.159 -4.556 1.00 93.94 170 LEU A CA 1
ATOM 1336 C C . LEU A 1 170 ? 11.343 -5.807 -4.404 1.00 93.94 170 LEU A C 1
ATOM 1338 O O . LEU A 1 170 ? 10.684 -6.209 -3.447 1.00 93.94 170 LEU A O 1
ATOM 1342 N N . PHE A 1 171 ? 10.799 -5.129 -5.409 1.00 94.94 171 PHE A N 1
ATOM 1343 C CA . PHE A 1 171 ? 9.361 -4.928 -5.571 1.00 94.94 171 PHE A CA 1
ATOM 1344 C C . PHE A 1 171 ? 8.986 -4.829 -7.052 1.00 94.94 171 PHE A C 1
ATOM 1346 O O . PHE A 1 171 ? 9.824 -4.506 -7.894 1.00 94.94 171 PHE A O 1
ATOM 1353 N N . VAL A 1 172 ? 7.720 -5.090 -7.367 1.00 95.31 172 VAL A N 1
ATOM 1354 C CA . VAL A 1 172 ? 7.145 -4.916 -8.707 1.00 95.31 172 VAL A CA 1
ATOM 1355 C C . VAL A 1 172 ? 6.136 -3.783 -8.721 1.00 95.31 172 VAL A C 1
ATOM 1357 O O . VAL A 1 172 ? 5.481 -3.508 -7.717 1.00 95.31 172 VAL A O 1
ATOM 1360 N N . SER A 1 173 ? 5.992 -3.147 -9.875 1.00 95.56 173 SER A N 1
ATOM 1361 C CA . SER A 1 173 ? 4.950 -2.161 -10.131 1.00 95.56 173 SER A CA 1
ATOM 1362 C C . SER A 1 173 ? 4.306 -2.387 -11.491 1.00 95.56 173 SER A C 1
ATOM 1364 O O . SER A 1 173 ? 4.993 -2.695 -12.464 1.00 95.56 173 SER A O 1
ATOM 1366 N N . GLY A 1 174 ? 2.988 -2.215 -11.552 1.00 95.12 174 GLY A N 1
ATOM 1367 C CA . GLY A 1 174 ? 2.194 -2.241 -12.776 1.00 95.12 174 GLY A CA 1
ATOM 1368 C C . GLY A 1 174 ? 1.619 -0.862 -13.076 1.00 95.12 174 GLY A C 1
ATOM 1369 O O . GLY A 1 174 ? 1.122 -0.179 -12.176 1.00 95.12 174 GLY A O 1
ATOM 1370 N N . ALA A 1 175 ? 1.690 -0.445 -14.336 1.00 94.88 175 ALA A N 1
ATOM 1371 C CA . ALA A 1 175 ? 1.248 0.876 -14.756 1.00 94.88 175 ALA A CA 1
ATOM 1372 C C . ALA A 1 175 ? 0.440 0.853 -16.060 1.00 94.88 175 ALA A C 1
ATOM 1374 O O . ALA A 1 175 ? 0.288 -0.163 -16.741 1.00 94.88 175 ALA A O 1
ATOM 1375 N N . TYR A 1 176 ? -0.082 2.026 -16.412 1.00 94.38 176 TYR A N 1
ATOM 1376 C CA . TYR A 1 176 ? -0.856 2.274 -17.632 1.00 94.38 176 TYR A CA 1
ATOM 1377 C C . TYR A 1 176 ? 0.026 2.429 -18.879 1.00 94.38 176 TYR A C 1
ATOM 1379 O O . TYR A 1 176 ? -0.472 2.770 -19.946 1.00 94.38 176 TYR A O 1
ATOM 1387 N N . ASP A 1 177 ? 1.336 2.216 -18.746 1.00 91.75 177 ASP A N 1
ATOM 1388 C CA . ASP A 1 177 ? 2.270 2.127 -19.868 1.00 91.75 177 ASP A CA 1
ATOM 1389 C C . ASP A 1 177 ? 2.407 0.694 -20.400 1.00 91.75 177 ASP A C 1
ATOM 1391 O O . ASP A 1 177 ? 3.301 0.426 -21.190 1.00 91.75 177 ASP A O 1
ATOM 1395 N N . ASN A 1 178 ? 1.514 -0.208 -19.978 1.00 92.38 178 ASN A N 1
ATOM 1396 C CA . ASN A 1 178 ? 1.461 -1.623 -20.354 1.00 92.38 178 ASN A CA 1
ATOM 1397 C C . ASN A 1 178 ? 2.677 -2.436 -19.876 1.00 92.38 178 ASN A C 1
ATOM 1399 O O . ASN A 1 178 ? 2.860 -3.589 -20.267 1.00 92.38 178 ASN A O 1
ATOM 1403 N N . HIS A 1 179 ? 3.508 -1.861 -19.004 1.00 92.50 179 HIS A N 1
ATOM 1404 C CA . HIS A 1 179 ? 4.699 -2.516 -18.491 1.00 92.50 179 HIS A CA 1
ATOM 1405 C C . HIS A 1 179 ? 4.560 -2.838 -17.007 1.00 92.50 179 HIS A C 1
ATOM 1407 O O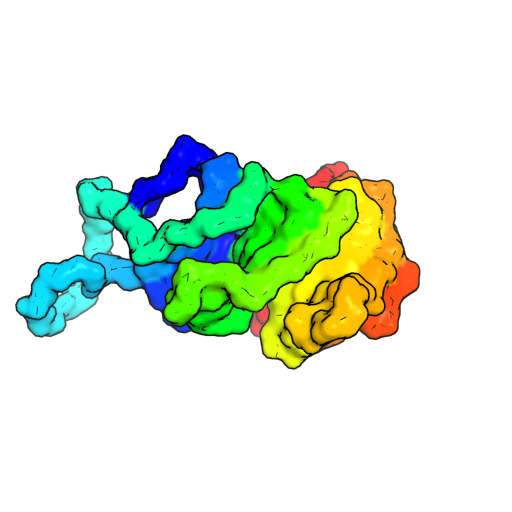 . HIS A 1 179 ? 4.101 -2.027 -16.196 1.00 92.50 179 HIS A O 1
ATOM 1413 N N . VAL A 1 180 ? 5.038 -4.028 -16.644 1.00 95.06 180 VAL A N 1
ATOM 1414 C CA . VAL A 1 180 ? 5.367 -4.349 -15.256 1.00 95.06 180 VAL A CA 1
ATOM 1415 C C . VAL A 1 180 ? 6.862 -4.143 -15.086 1.00 95.06 180 VAL A C 1
ATOM 1417 O O . VAL A 1 180 ? 7.655 -4.643 -15.879 1.00 95.06 180 VAL A O 1
ATOM 1420 N N . LYS A 1 181 ? 7.269 -3.392 -14.068 1.00 94.88 181 LYS A N 1
ATOM 1421 C CA . LYS A 1 181 ? 8.680 -3.099 -13.806 1.00 94.88 181 LYS A CA 1
ATOM 1422 C C . LYS A 1 181 ? 9.107 -3.734 -12.492 1.00 94.88 181 LYS A C 1
ATOM 1424 O O . LYS A 1 181 ? 8.398 -3.636 -11.493 1.00 94.88 181 LYS A O 1
ATOM 1429 N N . LEU A 1 182 ? 10.263 -4.389 -12.510 1.00 94.88 182 LEU A N 1
ATOM 1430 C CA . LEU A 1 182 ? 10.926 -4.936 -11.332 1.00 94.88 182 LEU A CA 1
ATOM 1431 C C . LEU A 1 182 ? 11.980 -3.943 -10.855 1.00 94.88 182 LEU A C 1
ATOM 1433 O O . LEU A 1 182 ? 12.810 -3.494 -11.643 1.00 94.88 182 LEU A O 1
ATOM 1437 N N . TRP A 1 183 ? 11.987 -3.643 -9.565 1.00 95.12 183 TRP A N 1
ATOM 1438 C CA . TRP A 1 183 ? 12.829 -2.609 -8.977 1.00 95.12 183 TRP A CA 1
ATOM 1439 C C . TRP A 1 183 ? 13.684 -3.146 -7.837 1.00 95.12 183 TRP A C 1
ATOM 1441 O O . TRP A 1 183 ? 13.265 -4.045 -7.111 1.00 95.12 183 TRP A O 1
ATOM 1451 N N . ASP A 1 184 ? 14.856 -2.535 -7.654 1.00 93.69 184 ASP A N 1
ATOM 1452 C CA . ASP A 1 184 ? 15.644 -2.619 -6.424 1.00 93.69 184 ASP A CA 1
ATOM 1453 C C . ASP A 1 184 ? 15.429 -1.318 -5.646 1.00 93.69 184 ASP A C 1
ATOM 1455 O O . ASP A 1 184 ? 15.721 -0.234 -6.161 1.00 93.69 184 ASP A O 1
ATOM 1459 N N . TYR A 1 185 ? 14.958 -1.385 -4.399 1.00 89.62 185 TYR A N 1
ATOM 1460 C CA . TYR A 1 185 ? 14.687 -0.169 -3.635 1.00 89.62 185 TYR A CA 1
ATOM 1461 C C . TYR A 1 185 ? 15.950 0.673 -3.385 1.00 89.62 185 TYR A C 1
ATOM 1463 O O . TYR A 1 185 ? 15.839 1.886 -3.177 1.00 89.62 185 TYR A O 1
ATOM 1471 N N . ARG A 1 186 ? 17.147 0.073 -3.427 1.00 89.06 186 ARG A N 1
ATOM 1472 C CA . ARG A 1 186 ? 18.431 0.771 -3.252 1.00 89.06 186 ARG A CA 1
ATOM 1473 C C . ARG A 1 186 ? 18.826 1.595 -4.476 1.00 89.06 186 ARG A C 1
ATOM 1475 O O . ARG A 1 186 ? 19.630 2.514 -4.345 1.00 89.06 186 ARG A O 1
ATOM 1482 N N . SER A 1 187 ? 18.267 1.288 -5.648 1.00 89.00 187 SER A N 1
ATOM 1483 C CA . SER A 1 187 ? 18.567 1.967 -6.909 1.00 89.00 187 SER A CA 1
ATOM 1484 C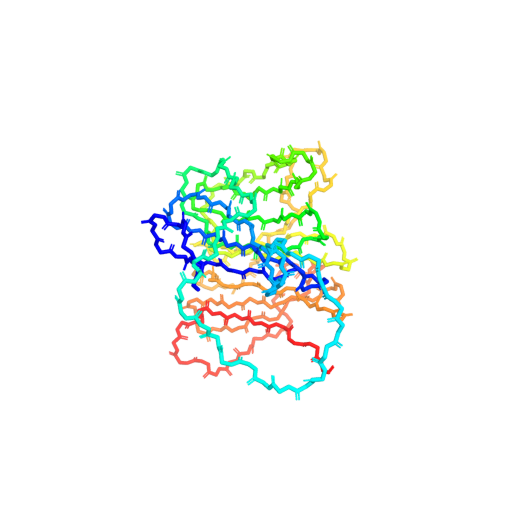 C . SER A 1 187 ? 17.311 2.632 -7.489 1.00 89.00 187 SER A C 1
ATOM 1486 O O . SER A 1 187 ? 16.596 2.034 -8.288 1.00 89.00 187 SER A O 1
ATOM 1488 N N . PRO A 1 188 ? 17.026 3.898 -7.133 1.00 85.06 188 PRO A N 1
ATOM 1489 C CA . PRO A 1 188 ? 15.803 4.574 -7.566 1.00 85.06 188 PRO A CA 1
ATOM 1490 C C . PRO A 1 188 ? 15.812 5.064 -9.022 1.00 85.06 188 PRO A C 1
ATOM 1492 O O . PRO A 1 188 ? 14.796 5.551 -9.516 1.00 85.06 188 PRO A O 1
ATOM 1495 N N . LYS A 1 189 ? 16.959 4.989 -9.708 1.00 83.50 189 LYS A N 1
ATOM 1496 C CA . LYS A 1 189 ? 17.156 5.628 -11.019 1.00 83.50 189 LYS A CA 1
ATOM 1497 C C . LYS A 1 189 ? 16.556 4.851 -12.188 1.00 83.50 189 LYS A C 1
ATOM 1499 O O . LYS A 1 189 ? 16.250 5.468 -13.201 1.00 83.50 189 LYS A O 1
ATOM 1504 N N . ALA A 1 190 ? 16.465 3.530 -12.080 1.00 87.81 190 ALA A N 1
ATOM 1505 C CA . ALA A 1 190 ? 15.994 2.672 -13.158 1.00 87.81 190 ALA A CA 1
ATOM 1506 C C . ALA A 1 190 ? 15.486 1.333 -12.602 1.00 87.81 190 ALA A C 1
ATOM 1508 O O . ALA A 1 190 ? 16.008 0.869 -11.582 1.00 87.81 190 ALA A O 1
ATOM 1509 N N . PRO A 1 191 ? 14.504 0.704 -13.269 1.00 91.38 191 PRO A N 1
ATOM 1510 C CA . PRO A 1 191 ? 14.110 -0.662 -12.958 1.00 91.38 191 PRO A CA 1
ATOM 1511 C C . PRO A 1 191 ? 15.248 -1.635 -13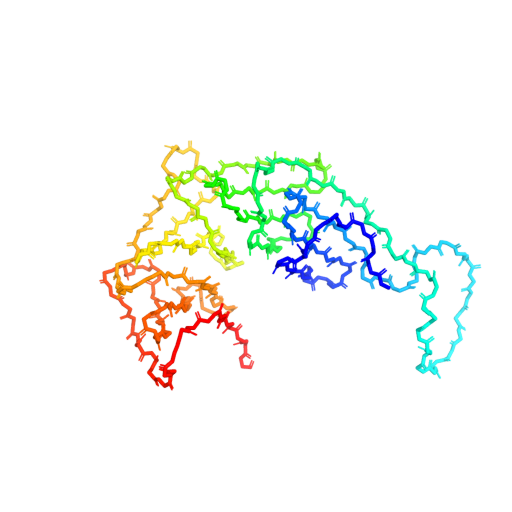.298 1.00 91.38 191 PRO A C 1
ATOM 1513 O O . PRO A 1 191 ? 16.078 -1.372 -14.166 1.00 91.38 191 PRO A O 1
ATOM 1516 N N . ILE A 1 192 ? 15.268 -2.782 -12.625 1.00 92.88 192 ILE A N 1
ATOM 1517 C CA . ILE A 1 192 ? 16.169 -3.897 -12.938 1.00 92.88 192 ILE A CA 1
ATOM 1518 C C . ILE A 1 192 ? 15.732 -4.558 -14.246 1.00 92.88 192 ILE A C 1
ATOM 1520 O O . ILE A 1 192 ? 16.558 -4.848 -15.107 1.00 92.88 192 ILE A O 1
ATOM 1524 N N . PHE A 1 193 ? 14.425 -4.795 -14.381 1.00 92.19 193 PHE A N 1
ATOM 1525 C CA . PHE A 1 193 ? 13.829 -5.428 -15.550 1.00 92.19 193 PHE A CA 1
ATOM 1526 C C . PHE A 1 193 ? 12.485 -4.793 -15.887 1.00 92.19 193 PHE A C 1
ATOM 1528 O O . PHE A 1 193 ? 11.716 -4.413 -15.001 1.00 92.19 193 PHE A O 1
ATOM 1535 N N . GLU A 1 194 ? 12.194 -4.746 -17.181 1.00 92.62 194 GLU A N 1
ATOM 1536 C CA . GLU A 1 194 ? 10.881 -4.409 -17.713 1.00 92.62 194 GLU A CA 1
ATOM 1537 C C . GLU A 1 194 ? 10.265 -5.686 -18.278 1.00 92.62 194 GLU A C 1
ATOM 1539 O O . GLU A 1 194 ? 10.801 -6.302 -19.199 1.00 92.62 194 GLU A O 1
ATOM 1544 N N . LEU A 1 195 ? 9.160 -6.117 -17.683 1.00 91.88 195 LEU A N 1
ATOM 1545 C CA . LEU A 1 195 ? 8.390 -7.249 -18.159 1.00 91.88 195 LEU A CA 1
ATOM 1546 C C . LEU A 1 195 ? 7.420 -6.734 -19.221 1.00 91.88 195 LEU A C 1
ATOM 1548 O O . LEU A 1 195 ? 6.516 -5.940 -18.944 1.00 91.88 195 LEU A O 1
ATOM 1552 N N . ILE A 1 196 ? 7.651 -7.182 -20.450 1.00 90.75 196 ILE A N 1
ATOM 1553 C CA . ILE A 1 196 ? 6.881 -6.814 -21.634 1.00 90.75 196 ILE A CA 1
ATOM 1554 C C . ILE A 1 196 ? 5.991 -8.001 -21.996 1.00 90.75 196 ILE A C 1
ATOM 1556 O O . ILE A 1 196 ? 6.445 -9.144 -21.997 1.00 90.75 196 ILE A O 1
ATOM 1560 N N . GLY A 1 197 ? 4.725 -7.730 -22.299 1.00 89.50 197 GLY A N 1
ATOM 1561 C CA . GLY A 1 197 ? 3.776 -8.762 -22.716 1.00 89.50 197 GLY A CA 1
ATOM 1562 C C . GLY A 1 197 ? 2.320 -8.324 -22.632 1.00 89.50 197 GLY A C 1
ATOM 1563 O O . GLY A 1 197 ? 1.493 -8.835 -23.378 1.00 89.50 197 GLY A O 1
ATOM 1564 N N . HIS A 1 198 ? 1.999 -7.355 -21.772 1.00 92.56 198 HIS A N 1
ATOM 1565 C CA . HIS A 1 198 ? 0.672 -6.752 -21.765 1.00 92.56 198 HIS A CA 1
ATOM 1566 C C . HIS A 1 198 ? 0.516 -5.792 -22.950 1.00 92.56 198 HIS A C 1
ATOM 1568 O O . HIS A 1 198 ? 1.391 -4.972 -23.220 1.00 92.56 198 HIS A O 1
ATOM 1574 N N . GLU A 1 199 ? -0.611 -5.898 -23.653 1.00 92.25 199 GLU A N 1
ATOM 1575 C CA . GLU A 1 199 ? -0.971 -5.011 -24.770 1.00 92.25 199 GLU A CA 1
ATOM 1576 C C . GLU A 1 199 ? -1.801 -3.798 -24.313 1.00 92.25 199 GLU A C 1
ATOM 1578 O O . GLU A 1 199 ? -1.998 -2.853 -25.075 1.00 92.25 199 GLU A O 1
ATOM 1583 N N . ASP A 1 200 ? -2.254 -3.805 -23.057 1.00 93.31 200 ASP A N 1
ATOM 1584 C CA . ASP A 1 200 ? -3.057 -2.753 -22.433 1.00 93.31 200 ASP A CA 1
ATOM 1585 C C . ASP A 1 200 ? -2.636 -2.558 -20.961 1.00 93.31 200 ASP A C 1
ATOM 1587 O O . ASP A 1 200 ? -1.708 -3.205 -20.460 1.00 93.31 200 ASP A O 1
ATOM 1591 N N . LYS A 1 201 ? -3.315 -1.642 -20.270 1.00 93.44 201 LYS A N 1
ATOM 1592 C CA . LYS A 1 201 ? -3.030 -1.185 -18.910 1.00 93.44 201 LYS A CA 1
ATOM 1593 C C . LYS A 1 201 ? -2.920 -2.345 -17.927 1.00 93.44 201 LYS A C 1
ATOM 1595 O O . LYS A 1 201 ? -3.809 -3.192 -17.828 1.00 93.44 201 LYS A O 1
ATOM 1600 N N . VAL A 1 202 ? -1.880 -2.309 -17.099 1.00 94.69 202 VAL A N 1
ATOM 1601 C CA . VAL A 1 202 ? -1.729 -3.256 -15.994 1.00 94.69 202 VAL A CA 1
ATOM 1602 C C . VAL A 1 202 ? -2.505 -2.741 -14.789 1.00 94.69 202 VAL A C 1
ATOM 1604 O O . VAL A 1 202 ? -2.165 -1.704 -14.221 1.00 94.69 202 VAL A O 1
ATOM 1607 N N . LEU A 1 203 ? -3.553 -3.471 -14.401 1.00 93.62 203 LEU A N 1
ATOM 1608 C CA . LEU A 1 203 ? -4.441 -3.060 -13.310 1.00 93.62 203 LEU A CA 1
ATOM 1609 C C . LEU A 1 203 ? -4.047 -3.609 -11.939 1.00 93.62 203 LEU A C 1
ATOM 1611 O O . LEU A 1 203 ? -4.354 -2.997 -10.922 1.00 93.62 203 LEU A O 1
ATOM 1615 N N . ALA A 1 204 ? -3.385 -4.760 -11.911 1.00 91.94 204 ALA A N 1
ATOM 1616 C CA . ALA A 1 204 ? -2.970 -5.424 -10.689 1.00 91.94 204 ALA A CA 1
ATOM 1617 C C . ALA A 1 204 ? -1.640 -6.135 -10.925 1.00 91.94 204 ALA A C 1
ATOM 1619 O O . ALA A 1 204 ? -1.380 -6.646 -12.015 1.00 91.94 204 ALA A O 1
ATOM 1620 N N . CYS A 1 205 ? -0.816 -6.191 -9.888 1.00 92.69 205 CYS A N 1
ATOM 1621 C CA . CYS A 1 205 ? 0.375 -7.020 -9.854 1.00 92.69 205 CYS A CA 1
ATOM 1622 C C . CYS A 1 205 ? 0.449 -7.716 -8.501 1.00 92.69 205 CYS A C 1
ATOM 1624 O O . CYS A 1 205 ? 0.076 -7.139 -7.480 1.00 92.69 205 CYS A O 1
ATOM 1626 N N . ASP A 1 206 ? 0.963 -8.937 -8.494 1.00 92.38 206 ASP A N 1
ATOM 1627 C CA . ASP A 1 206 ? 1.220 -9.671 -7.266 1.00 92.38 206 ASP A CA 1
ATOM 1628 C C . ASP A 1 206 ? 2.613 -10.295 -7.317 1.00 92.38 206 ASP A C 1
ATOM 1630 O O . ASP A 1 206 ? 3.199 -10.483 -8.386 1.00 92.38 206 ASP A O 1
ATOM 1634 N N . TRP A 1 207 ? 3.140 -10.596 -6.139 1.00 90.38 207 TRP A N 1
ATOM 1635 C CA . TRP A 1 207 ? 4.390 -11.301 -5.951 1.00 90.38 207 TRP A CA 1
ATOM 1636 C C . TRP A 1 207 ? 4.091 -12.574 -5.174 1.00 90.38 207 TRP A C 1
ATOM 1638 O O . TRP A 1 207 ? 3.895 -12.552 -3.957 1.00 90.38 207 TRP A O 1
ATOM 1648 N N . SER A 1 208 ? 4.084 -13.701 -5.874 1.00 85.06 208 SER A N 1
ATOM 1649 C CA . SER A 1 208 ? 4.021 -15.007 -5.233 1.00 85.06 208 SER A CA 1
ATOM 1650 C C . SER A 1 208 ? 5.412 -15.453 -4.785 1.00 85.06 208 SER A C 1
ATOM 1652 O O . SER A 1 208 ? 6.408 -15.232 -5.478 1.00 85.06 208 SER A O 1
ATOM 1654 N N . ASN A 1 209 ? 5.482 -16.147 -3.649 1.00 74.62 209 ASN A N 1
ATOM 1655 C CA . ASN A 1 209 ? 6.621 -17.027 -3.402 1.00 74.62 209 ASN A CA 1
ATOM 1656 C C . ASN A 1 209 ? 6.616 -18.169 -4.437 1.00 74.62 209 ASN A C 1
ATOM 1658 O O . ASN A 1 209 ? 5.528 -18.614 -4.815 1.00 74.62 209 ASN A O 1
ATOM 1662 N N . PRO A 1 210 ? 7.790 -18.647 -4.880 1.00 56.56 210 PRO A N 1
ATOM 1663 C CA . PRO A 1 210 ? 7.913 -19.984 -5.452 1.00 56.56 210 PRO A CA 1
ATOM 1664 C C . PRO A 1 210 ? 7.625 -21.078 -4.410 1.00 56.56 210 PRO A C 1
ATOM 1666 O O . PRO A 1 210 ? 7.775 -20.806 -3.192 1.00 56.56 210 PRO A O 1
#

Sequence (210 aa):
VCKGHERGVDCIAANRSKTRMATGSWDTMLKVWSTDVHSDGDSQQPSTSKRQKLDPEKARTPILTLAGHRECISGVQWIDDNTLVTSSWDHTIKIWDLALSGIKSEICGHKSFFDVSYSHLNGLIIAASPDKNLRLYDPKSNQGTIVKNTYLGHTQWVQAVRWSTTNEYLFVSGAYDNHVKLWDYRSPKAPIFELIGHEDKVLACDWSNP